Protein AF-A0A1I2GI99-F1 (afdb_monomer_lite)

InterPro domains:
  IPR014328 Restriction endonuclease, type II, Alw26I/Eco31I/Esp3I [PF09665] (14-204)

Sequence (205 aa):
MEENNRKNHPNFAQYQEFIVSHPNYAGLTFKRKESGEIVWVAPKVSTDGKLRDIWWQNQAKKLGITIQAGFYVKVAVAIHPTKQHTCQICGKSLSILYVYPNSNTLKKINQPFEQDIFEIIDALPNELDRWKSIFNLSKNTEITDYPSLKNWLQTTQVAVSSKSFFSPVVMSNAPDRFDGFHSDGNCCRSKSDKGRHKSNLQRYR

Radius of gyration: 19.02 Å; chains: 1; bounding box: 52×42×50 Å

pLDDT: mean 88.21, std 14.76, range [29.39, 98.56]

Organism: NCBI:txid1003

Secondary structure (DSSP, 8-state):
------PPPHHHHHHHHHHHHSGGGTT----B-TTS-B--B--TTSHHHHHHHHHHHHHHHHTT---STTHHHHHHHHH-SSSEEEPTTT--EEE-STTEEPHHHHHHHT--TTS-HHHHHHHS---HHHHHHHTT-TT-SS--SHHHHHHHHIIIIITTT-TTTEE-SS-B-TTTBTTSB-SS-HHHHHHH-GGGSHHHHTT--

Foldseek 3Di:
DDDPPLAFDPLQQVVVVCLCPDPLLPPQDWDADPVRGTPFFDPCVDPSNVSLVVVQVVLCVVVVHDPDPPSLLLSLCVSPPPQWAAARNPRDTFHSWFFFFDPLLCVLLVDDRPDGPLVSCVVDDDPVCSVCVSVVNNVPPQCDDVVSVVVCCCPVPGNVVHPPTTDGQWDADPPGGSSRTDNHGVVCCVPPVPCPDVVNVVVPD

Structure (mmCIF, N/CA/C/O backbone):
data_AF-A0A1I2GI99-F1
#
_entry.id   AF-A0A1I2GI99-F1
#
loop_
_atom_site.group_PDB
_atom_site.id
_atom_site.type_symbol
_atom_site.label_atom_id
_atom_site.label_alt_id
_atom_site.label_comp_id
_atom_site.label_asym_id
_atom_site.label_entity_id
_atom_site.label_seq_id
_atom_site.pdbx_PDB_ins_code
_atom_site.Cartn_x
_atom_site.Cartn_y
_atom_site.Cartn_z
_atom_site.occupancy
_atom_site.B_iso_or_equiv
_atom_site.auth_seq_id
_atom_site.auth_comp_id
_atom_site.auth_asym_id
_atom_site.auth_atom_id
_atom_site.pdbx_PDB_model_num
ATOM 1 N N . MET A 1 1 ? -27.071 23.027 -3.865 1.00 33.72 1 MET A N 1
ATOM 2 C CA . MET A 1 1 ? -25.743 22.386 -3.977 1.00 33.72 1 MET A CA 1
ATOM 3 C C . MET A 1 1 ? -25.850 21.068 -3.242 1.00 33.72 1 MET A C 1
ATOM 5 O O . MET A 1 1 ? -25.932 21.101 -2.023 1.00 33.72 1 MET A O 1
ATOM 9 N N . GLU A 1 2 ? -25.987 19.953 -3.958 1.00 29.39 2 GLU A N 1
ATOM 10 C CA . GLU A 1 2 ? -26.167 18.638 -3.332 1.00 29.39 2 GLU A CA 1
ATOM 11 C C . GLU A 1 2 ? -24.988 18.321 -2.408 1.00 29.39 2 GLU A C 1
ATOM 13 O O . GLU A 1 2 ? -23.817 18.407 -2.798 1.00 29.39 2 GLU A O 1
ATOM 18 N N . GLU A 1 3 ? -25.309 17.997 -1.156 1.00 33.72 3 GLU A N 1
ATOM 19 C CA . GLU A 1 3 ? -24.378 17.377 -0.229 1.00 33.72 3 GLU A CA 1
ATOM 20 C C . GLU A 1 3 ? -23.813 16.138 -0.910 1.00 33.72 3 GLU A C 1
ATOM 22 O O . GLU A 1 3 ? -24.529 15.180 -1.193 1.00 33.72 3 GLU A O 1
ATOM 27 N N . ASN A 1 4 ? -22.515 16.168 -1.207 1.00 44.03 4 ASN A N 1
ATOM 28 C CA . ASN A 1 4 ? -21.807 15.020 -1.747 1.00 44.03 4 ASN A CA 1
ATOM 29 C C . ASN A 1 4 ? -21.665 14.017 -0.596 1.00 44.03 4 ASN A C 1
ATOM 31 O O . ASN A 1 4 ? -20.645 13.974 0.098 1.00 44.03 4 ASN A O 1
ATOM 35 N N . ASN A 1 5 ? -22.764 13.326 -0.305 1.00 53.00 5 ASN A N 1
ATOM 36 C CA . ASN A 1 5 ? -22.903 12.408 0.803 1.00 53.00 5 ASN A CA 1
ATOM 37 C C . ASN A 1 5 ? -21.837 11.334 0.574 1.00 53.00 5 ASN A C 1
ATOM 39 O O . ASN A 1 5 ? -21.885 10.635 -0.438 1.00 53.00 5 ASN A O 1
ATOM 43 N N . ARG A 1 6 ? -20.820 11.250 1.447 1.00 70.12 6 ARG A N 1
ATOM 44 C CA . ARG A 1 6 ? -19.737 10.243 1.388 1.00 70.12 6 ARG A CA 1
ATOM 45 C C . ARG A 1 6 ? -20.293 8.857 1.739 1.00 70.12 6 ARG A C 1
ATOM 47 O O . ARG A 1 6 ? -19.830 8.196 2.666 1.00 70.12 6 ARG A O 1
ATOM 54 N N . LYS A 1 7 ? -21.345 8.457 1.032 1.00 81.88 7 LYS A N 1
ATOM 55 C CA . LYS A 1 7 ? -22.019 7.181 1.158 1.00 81.88 7 LYS A CA 1
ATOM 56 C C . LYS A 1 7 ? -21.073 6.114 0.634 1.00 81.88 7 LYS A C 1
ATOM 58 O O . LYS A 1 7 ? -20.464 6.280 -0.421 1.00 81.88 7 LYS A O 1
ATOM 63 N N . ASN A 1 8 ? -20.943 5.033 1.390 1.00 88.00 8 ASN A N 1
ATOM 64 C CA . ASN A 1 8 ? -20.117 3.913 0.977 1.00 88.00 8 ASN A CA 1
ATOM 65 C C . ASN A 1 8 ? -20.707 3.287 -0.285 1.00 88.00 8 ASN A C 1
ATOM 67 O O . ASN A 1 8 ? -21.881 2.913 -0.314 1.00 88.00 8 ASN A O 1
ATOM 71 N N . HIS A 1 9 ? -19.877 3.138 -1.311 1.00 94.81 9 HIS A N 1
ATOM 72 C CA . HIS A 1 9 ? -20.183 2.258 -2.425 1.00 94.81 9 HIS A CA 1
ATOM 73 C C . HIS A 1 9 ? -20.388 0.821 -1.898 1.00 94.81 9 HIS A C 1
ATOM 75 O O . HIS A 1 9 ? -19.639 0.406 -1.007 1.00 94.81 9 HIS A O 1
ATOM 81 N N . PRO A 1 10 ? -21.329 0.025 -2.443 1.00 96.00 10 PRO A N 1
ATOM 82 C CA . PRO A 1 10 ? -21.570 -1.351 -1.990 1.00 96.00 10 PRO A CA 1
ATOM 83 C C . PRO A 1 10 ? -20.305 -2.219 -1.932 1.00 96.00 10 PRO A C 1
ATOM 85 O O . PRO A 1 10 ? -20.049 -2.862 -0.918 1.00 96.00 10 PRO A O 1
ATOM 88 N N . ASN A 1 11 ? -19.452 -2.152 -2.962 1.00 97.62 11 ASN A N 1
ATOM 89 C CA . ASN A 1 11 ? -18.156 -2.848 -2.969 1.00 97.62 11 ASN A CA 1
ATOM 90 C C . ASN A 1 11 ? -17.262 -2.446 -1.789 1.00 97.62 11 ASN A C 1
ATOM 92 O O . ASN A 1 11 ? -16.543 -3.282 -1.254 1.00 97.62 11 ASN A O 1
ATOM 96 N N . PHE A 1 12 ? -17.295 -1.175 -1.373 1.00 97.00 12 PHE A N 1
ATOM 97 C CA . PHE A 1 12 ? -16.525 -0.745 -0.213 1.00 97.00 12 PHE A CA 1
ATOM 98 C C . PHE A 1 12 ? -17.087 -1.355 1.069 1.00 97.00 12 PHE A C 1
ATOM 100 O O . PHE A 1 12 ? -16.313 -1.862 1.866 1.00 97.00 12 PHE A O 1
ATOM 107 N N . ALA A 1 13 ? -18.411 -1.394 1.243 1.00 96.00 13 ALA A N 1
ATOM 108 C CA . ALA A 1 13 ? -19.019 -2.060 2.396 1.00 96.00 13 ALA A CA 1
ATOM 109 C C . ALA A 1 13 ? -18.651 -3.557 2.455 1.00 96.00 13 ALA A C 1
ATOM 111 O O . ALA A 1 13 ? -18.242 -4.045 3.506 1.00 96.00 13 ALA A O 1
ATOM 112 N N . GLN A 1 14 ? -18.694 -4.263 1.319 1.00 97.69 14 GLN A N 1
ATOM 113 C CA . GLN A 1 14 ? -18.247 -5.661 1.224 1.00 97.69 14 GLN A CA 1
ATOM 114 C C . GLN A 1 14 ? -16.760 -5.818 1.568 1.00 97.69 14 GLN A C 1
ATOM 116 O O . GLN A 1 14 ? -16.386 -6.710 2.326 1.00 97.69 14 GLN A O 1
ATOM 121 N N . TYR A 1 15 ? -15.914 -4.922 1.057 1.00 98.25 15 TYR A N 1
ATOM 122 C CA . TYR A 1 15 ? -14.491 -4.880 1.384 1.00 98.25 15 TYR A CA 1
ATOM 123 C C . TYR A 1 15 ? -14.251 -4.661 2.882 1.00 98.25 15 TYR A C 1
ATOM 125 O O . TYR A 1 15 ? -13.394 -5.321 3.467 1.00 98.25 15 TYR A O 1
ATOM 133 N N . GLN A 1 16 ? -15.018 -3.777 3.525 1.00 97.81 16 GLN A N 1
ATOM 134 C CA . GLN A 1 16 ? -14.897 -3.543 4.961 1.00 97.81 16 GLN A CA 1
ATOM 135 C C . GLN A 1 16 ? -15.206 -4.813 5.757 1.00 97.81 16 GLN A C 1
ATOM 137 O O . GLN A 1 16 ? -14.418 -5.170 6.629 1.00 97.81 16 GLN A O 1
ATOM 142 N N . GLU A 1 17 ? -16.299 -5.510 5.432 1.00 98.00 17 GLU A N 1
ATOM 143 C CA . GLU A 1 17 ? -16.666 -6.781 6.072 1.00 98.00 17 GLU A CA 1
ATOM 144 C C . GLU A 1 17 ? -15.604 -7.867 5.850 1.00 98.00 17 GLU A C 1
ATOM 146 O O . GLU A 1 17 ? -15.204 -8.558 6.791 1.00 98.00 17 GLU A O 1
ATOM 151 N N . PHE A 1 18 ? -15.081 -7.978 4.626 1.00 98.44 18 PHE A N 1
ATOM 152 C CA . PHE A 1 18 ? -13.986 -8.892 4.303 1.00 98.44 18 PHE A CA 1
ATOM 153 C C . PHE A 1 18 ? -12.748 -8.616 5.163 1.00 98.44 18 PHE A C 1
ATOM 155 O O . PHE A 1 18 ? -12.193 -9.528 5.768 1.00 98.44 18 PHE A O 1
ATOM 162 N N . ILE A 1 19 ? -12.323 -7.357 5.264 1.00 98.38 19 ILE A N 1
ATOM 163 C CA . ILE A 1 19 ? -11.116 -6.993 6.007 1.00 98.38 19 ILE A CA 1
ATOM 164 C C . ILE A 1 19 ? -11.281 -7.211 7.515 1.00 98.38 19 ILE A C 1
ATOM 166 O O . ILE A 1 19 ? -10.372 -7.763 8.133 1.00 98.38 19 ILE A O 1
ATOM 170 N N . VAL A 1 20 ? -12.409 -6.814 8.122 1.00 97.88 20 VAL A N 1
ATOM 171 C CA . VAL A 1 20 ? -12.596 -6.985 9.581 1.00 97.88 20 VAL A CA 1
ATOM 172 C C . VAL A 1 20 ? -12.719 -8.449 9.996 1.00 97.88 20 VAL A C 1
ATOM 174 O O . VAL A 1 20 ? -12.390 -8.781 11.132 1.00 97.88 20 VAL A O 1
ATOM 177 N N . SER A 1 21 ? -13.183 -9.319 9.095 1.00 97.81 21 SER A N 1
ATOM 178 C CA . SER A 1 21 ? -13.286 -10.762 9.337 1.00 97.81 21 SER A CA 1
ATOM 179 C C . SER A 1 21 ? -12.006 -11.528 8.989 1.00 97.81 21 SER A C 1
ATOM 181 O O . SER A 1 21 ? -11.859 -12.686 9.379 1.00 97.81 21 SER A O 1
ATOM 183 N N . HIS A 1 22 ? -11.055 -10.901 8.288 1.00 98.56 22 HIS A N 1
ATOM 184 C CA . HIS A 1 22 ? -9.848 -11.579 7.839 1.00 98.56 22 HIS A CA 1
ATOM 185 C C . HIS A 1 22 ? -8.864 -11.843 9.003 1.00 98.56 22 HIS A C 1
ATOM 187 O O . HIS A 1 22 ? -8.531 -10.912 9.745 1.00 98.56 22 HIS A O 1
ATOM 193 N N . PRO A 1 23 ? -8.282 -13.056 9.123 1.00 98.25 23 PRO A N 1
ATOM 194 C CA . PRO A 1 23 ? -7.358 -13.419 10.209 1.00 98.25 23 PRO A CA 1
ATOM 195 C C . PRO A 1 23 ? -6.167 -12.468 10.402 1.00 98.25 23 PRO A C 1
ATOM 197 O O . PRO A 1 23 ? -5.736 -12.227 11.527 1.00 98.25 23 PRO A O 1
ATOM 200 N N . ASN A 1 24 ? -5.658 -11.876 9.319 1.00 98.44 24 ASN A N 1
ATOM 201 C CA . ASN A 1 24 ? -4.569 -10.887 9.365 1.00 98.44 24 ASN A CA 1
ATOM 202 C C . ASN A 1 24 ? -4.878 -9.655 10.241 1.00 98.44 24 ASN A C 1
ATOM 204 O O . ASN A 1 24 ? -3.947 -9.013 10.726 1.00 98.44 24 ASN A O 1
ATOM 208 N N . TYR A 1 25 ? -6.157 -9.332 10.461 1.00 98.38 25 TYR A N 1
ATOM 209 C CA . TYR A 1 25 ? -6.605 -8.226 11.313 1.00 98.38 25 TYR A CA 1
ATOM 210 C C . TYR A 1 25 ? -7.153 -8.697 12.670 1.00 98.38 25 TYR A C 1
ATOM 212 O O . TYR A 1 25 ? -7.728 -7.904 13.418 1.00 98.38 25 TYR A O 1
ATOM 220 N N . ALA A 1 26 ? -6.953 -9.970 13.029 1.00 97.56 26 ALA A N 1
ATOM 221 C CA . ALA A 1 26 ? -7.425 -10.521 14.293 1.00 97.56 26 ALA A CA 1
ATOM 222 C C . ALA A 1 26 ? -6.932 -9.696 15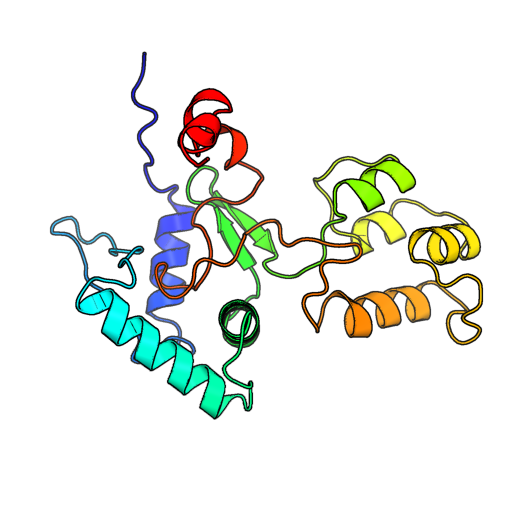.499 1.00 97.56 26 ALA A C 1
ATOM 224 O O . ALA A 1 26 ? -5.747 -9.367 15.638 1.00 97.56 26 ALA A O 1
ATOM 225 N N . GLY A 1 27 ? -7.872 -9.354 16.382 1.00 96.44 27 GLY A N 1
ATOM 226 C CA . GLY A 1 27 ? -7.624 -8.546 17.577 1.00 96.44 27 GLY A CA 1
ATOM 227 C C . GLY A 1 27 ? -7.536 -7.034 17.341 1.00 96.44 27 GLY A C 1
ATOM 228 O O . GLY A 1 27 ? -7.338 -6.301 18.310 1.00 96.44 27 GLY A O 1
ATOM 229 N N . LEU A 1 28 ? -7.683 -6.540 16.104 1.00 97.62 28 LEU A N 1
ATOM 230 C CA . LEU A 1 28 ? -7.804 -5.104 15.852 1.00 97.62 28 LEU A CA 1
ATOM 231 C C . LEU A 1 28 ? -9.217 -4.631 16.214 1.00 97.62 28 LEU A C 1
ATOM 233 O O . LEU A 1 28 ? -10.215 -5.163 15.731 1.00 97.62 28 LEU A O 1
ATOM 237 N N . THR A 1 29 ? -9.315 -3.616 17.067 1.00 95.25 29 THR A N 1
ATOM 238 C CA . THR A 1 29 ? -10.602 -3.158 17.598 1.00 95.25 29 THR A CA 1
ATOM 239 C C . THR A 1 29 ? -11.403 -2.345 16.575 1.00 95.25 29 THR A C 1
ATOM 241 O O . THR A 1 29 ? -10.887 -1.467 15.870 1.00 95.25 29 THR A O 1
ATOM 244 N N . PHE A 1 30 ? -12.711 -2.592 16.512 1.00 96.06 30 PHE A N 1
ATOM 245 C CA . PHE A 1 30 ? -13.661 -1.786 15.751 1.00 96.06 30 PHE A CA 1
ATOM 246 C C . PHE A 1 30 ? -15.039 -1.786 16.414 1.00 96.06 30 PHE A C 1
ATOM 248 O O . PHE A 1 30 ? -15.321 -2.584 17.304 1.00 96.06 30 PHE A O 1
ATOM 255 N N . LYS A 1 31 ? -15.886 -0.854 15.976 1.00 96.06 31 LYS A N 1
ATOM 256 C CA . LYS A 1 31 ? -17.273 -0.704 16.420 1.00 96.06 31 LYS A CA 1
ATOM 257 C C . LYS A 1 31 ? -18.198 -0.736 15.213 1.00 96.06 31 LYS A C 1
ATOM 259 O O . LYS A 1 31 ? -17.757 -0.505 14.084 1.00 96.06 31 LYS A O 1
ATOM 264 N N . ARG A 1 32 ? -19.482 -0.970 15.464 1.00 95.38 32 ARG A N 1
ATOM 265 C CA . ARG A 1 32 ? -20.553 -0.783 14.484 1.00 95.38 32 ARG A CA 1
ATOM 266 C C . ARG A 1 32 ? -21.446 0.371 14.921 1.00 95.38 32 ARG A C 1
ATOM 268 O O . ARG A 1 32 ? -21.578 0.631 16.115 1.00 95.38 32 ARG A O 1
ATOM 275 N N . LYS 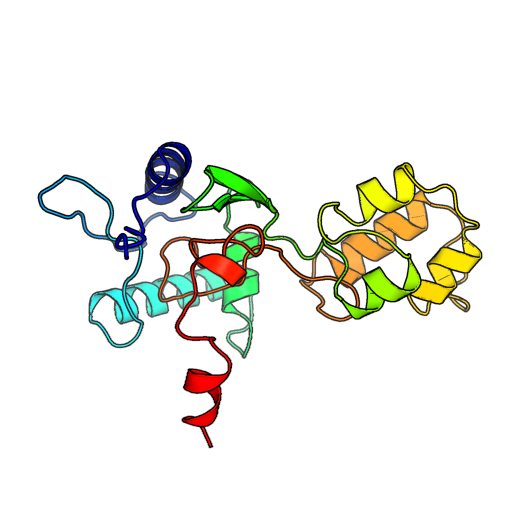A 1 33 ? -22.012 1.079 13.951 1.00 92.75 33 LYS A N 1
ATOM 276 C CA . LYS A 1 33 ? -23.115 2.015 14.184 1.00 92.75 33 LYS A CA 1
ATOM 277 C C . LYS A 1 33 ? -24.394 1.229 14.478 1.00 92.75 33 LYS A C 1
ATOM 279 O O . LYS A 1 33 ? -24.463 0.036 14.195 1.00 92.75 33 LYS A O 1
ATOM 284 N N . GLU A 1 34 ? -25.430 1.921 14.938 1.00 92.38 34 GLU A N 1
ATOM 285 C CA . GLU A 1 34 ? -26.775 1.346 15.100 1.00 92.38 34 GLU A CA 1
ATOM 286 C C . GLU A 1 34 ? -27.327 0.767 13.788 1.00 92.38 34 GLU A C 1
ATOM 288 O O . GLU A 1 34 ? -27.998 -0.257 13.797 1.00 92.38 34 GLU A O 1
ATOM 293 N N . SER A 1 35 ? -26.956 1.352 12.643 1.00 89.19 35 SER A N 1
ATOM 294 C CA . SER A 1 35 ? -27.299 0.838 11.311 1.00 89.19 35 SER A CA 1
ATOM 295 C C . SER A 1 35 ? -26.579 -0.463 10.920 1.00 89.19 35 SER A C 1
ATOM 297 O O . SER A 1 35 ? -26.780 -0.964 9.818 1.00 89.19 35 SER A O 1
ATOM 299 N N . GLY A 1 36 ? -25.691 -0.988 11.770 1.00 91.44 36 GLY A N 1
ATOM 300 C CA . GLY A 1 36 ? -24.860 -2.164 11.500 1.00 91.44 36 GLY A CA 1
ATOM 301 C C . GLY A 1 36 ? -23.560 -1.866 10.745 1.00 91.44 36 GLY A C 1
ATOM 302 O O . GLY A 1 36 ? -22.661 -2.706 10.734 1.00 91.44 36 GLY A O 1
ATOM 303 N N . GLU A 1 37 ? -23.402 -0.670 10.170 1.00 92.00 37 GLU A N 1
ATOM 304 C CA . GLU A 1 37 ? -22.195 -0.277 9.429 1.00 92.00 37 GLU A CA 1
ATOM 305 C C . GLU A 1 37 ? -20.938 -0.235 10.312 1.00 92.00 37 GLU A C 1
ATOM 307 O O . GLU A 1 37 ? -20.964 0.274 11.436 1.00 92.00 37 GLU A O 1
ATOM 312 N N . ILE A 1 38 ? -19.798 -0.675 9.772 1.00 95.38 38 ILE A N 1
ATOM 313 C CA . ILE A 1 38 ? -18.499 -0.622 10.458 1.00 95.38 38 ILE A CA 1
ATOM 314 C C . ILE A 1 38 ? -18.007 0.826 10.595 1.00 95.38 38 ILE A C 1
ATOM 316 O O . ILE A 1 38 ? -17.890 1.574 9.619 1.00 95.38 38 ILE A O 1
ATOM 320 N N . VAL A 1 39 ? -17.596 1.196 11.809 1.00 94.88 39 VAL A N 1
ATOM 321 C CA . VAL A 1 39 ? -16.856 2.434 12.079 1.00 94.88 39 VAL A CA 1
ATOM 322 C C . VAL A 1 39 ? -15.402 2.254 11.631 1.00 94.88 39 VAL A C 1
ATOM 324 O O . VAL A 1 39 ? -14.534 1.765 12.361 1.00 94.88 39 VAL A O 1
ATOM 327 N N . TRP A 1 40 ? -15.143 2.638 10.379 1.00 95.56 40 TRP A N 1
ATOM 328 C CA . TRP A 1 40 ? -13.842 2.438 9.730 1.00 95.56 40 TRP A CA 1
ATOM 329 C C . TRP A 1 40 ? -12.725 3.301 10.315 1.00 95.56 40 TRP A C 1
ATOM 331 O O . TRP A 1 40 ? -11.576 2.864 10.402 1.00 95.56 40 TRP A O 1
ATOM 341 N N . VAL A 1 41 ? -13.063 4.529 10.714 1.00 94.62 41 VAL A N 1
ATOM 342 C CA . VAL A 1 41 ? -12.118 5.550 11.178 1.00 94.62 41 VAL A CA 1
ATOM 343 C C . VAL A 1 41 ? -12.219 5.686 12.694 1.00 94.62 41 VAL A C 1
ATOM 345 O O . VAL A 1 41 ? -13.298 5.946 13.218 1.00 94.62 41 VAL A O 1
ATOM 348 N N . ALA A 1 42 ? -11.092 5.562 13.383 1.00 95.25 42 ALA A N 1
ATOM 349 C CA . ALA A 1 42 ? -10.938 5.828 14.805 1.00 95.25 42 ALA A CA 1
ATOM 350 C C . ALA A 1 42 ? -9.684 6.698 14.990 1.00 95.25 42 ALA A C 1
ATOM 352 O O . ALA A 1 42 ? -8.580 6.156 14.988 1.00 95.25 42 ALA A O 1
ATOM 353 N N . PRO A 1 43 ? -9.820 8.033 15.112 1.00 93.38 43 PRO A N 1
ATOM 354 C CA . PRO A 1 43 ? -8.674 8.935 15.195 1.00 93.38 43 PRO A CA 1
ATOM 355 C C . PRO A 1 43 ? -7.707 8.509 16.297 1.00 93.38 43 PRO A C 1
ATOM 357 O O . PRO A 1 43 ? -8.160 8.212 17.405 1.00 93.38 43 PRO A O 1
ATOM 360 N N . LYS A 1 44 ? -6.395 8.534 16.042 1.00 91.12 44 LYS A N 1
ATOM 361 C CA . LYS A 1 44 ? -5.350 8.087 16.984 1.00 91.12 44 LYS A CA 1
ATOM 362 C C . LYS A 1 44 ? -5.490 8.639 18.409 1.00 91.12 44 LYS A C 1
ATOM 364 O O . LYS A 1 44 ? -5.122 7.968 19.365 1.00 91.12 44 LYS A O 1
ATOM 369 N N . VAL A 1 45 ? -6.015 9.855 18.564 1.00 92.38 45 VAL A N 1
ATOM 370 C CA . VAL A 1 45 ? -6.221 10.508 19.872 1.00 92.38 45 VAL A CA 1
ATOM 371 C C . VAL A 1 45 ? -7.363 9.902 20.699 1.00 92.38 45 VAL A C 1
ATOM 373 O O . VAL A 1 45 ? -7.364 10.036 21.923 1.00 92.38 45 VAL A O 1
ATOM 376 N N . SER A 1 46 ? -8.316 9.229 20.050 1.00 94.38 46 SER A N 1
ATOM 377 C CA . SER A 1 46 ? -9.449 8.564 20.699 1.00 94.38 46 SER A CA 1
ATOM 378 C C . SER A 1 46 ? -9.018 7.301 21.450 1.00 94.38 46 SER A C 1
ATOM 380 O O . SER A 1 46 ? -7.966 6.727 21.171 1.00 94.38 46 SER A O 1
ATOM 382 N N . THR A 1 47 ? -9.851 6.833 22.382 1.00 95.31 47 THR A N 1
ATOM 383 C CA . THR A 1 47 ? -9.609 5.581 23.118 1.00 95.31 47 THR A CA 1
ATOM 384 C C . THR A 1 47 ? -9.416 4.395 22.171 1.00 95.31 47 THR A C 1
ATOM 386 O O . THR A 1 47 ? -8.431 3.671 22.292 1.00 95.31 47 THR A O 1
ATOM 389 N N . ASP A 1 48 ? -10.292 4.243 21.173 1.00 94.25 48 ASP A N 1
ATOM 390 C CA . ASP A 1 48 ? -10.179 3.166 20.183 1.00 94.25 48 ASP A CA 1
ATOM 391 C C . ASP A 1 48 ? -8.930 3.342 19.308 1.00 94.25 48 ASP A C 1
ATOM 393 O O . ASP A 1 48 ? -8.210 2.378 19.061 1.00 94.25 48 ASP A O 1
ATOM 397 N N . GLY A 1 49 ? -8.631 4.574 18.884 1.00 95.75 49 GLY A N 1
ATOM 398 C CA . GLY A 1 49 ? -7.446 4.883 18.081 1.00 95.75 49 GLY A CA 1
ATOM 399 C C . GLY A 1 49 ? -6.136 4.536 18.788 1.00 95.75 49 GLY A C 1
ATOM 400 O O . GLY A 1 49 ? -5.231 3.994 18.157 1.00 95.75 49 GLY A O 1
ATOM 401 N N . LYS A 1 50 ? -6.048 4.755 20.106 1.00 97.38 50 LYS A N 1
ATOM 402 C CA . LYS A 1 50 ? -4.898 4.337 20.928 1.00 97.38 50 LYS A CA 1
ATOM 403 C C . LYS A 1 50 ? -4.761 2.814 20.994 1.00 97.38 50 LYS A C 1
ATOM 405 O O . LYS A 1 50 ? -3.651 2.301 20.881 1.00 97.38 50 LYS A O 1
ATOM 410 N N . LEU A 1 51 ? -5.870 2.082 21.127 1.00 97.12 51 LEU A N 1
ATOM 411 C CA . LEU A 1 51 ? -5.856 0.612 21.092 1.00 97.12 51 LEU A CA 1
ATOM 412 C C . LEU A 1 51 ? -5.411 0.084 19.721 1.00 97.12 51 LEU A C 1
ATOM 414 O O . LEU A 1 51 ? -4.600 -0.841 19.651 1.00 97.12 51 LEU A O 1
ATOM 418 N N . ARG A 1 52 ? -5.873 0.708 18.629 1.00 97.00 52 ARG A N 1
ATOM 419 C CA . ARG A 1 52 ? -5.403 0.390 17.273 1.00 97.00 52 ARG A CA 1
ATOM 420 C C . ARG A 1 52 ? -3.913 0.672 17.113 1.00 97.00 52 ARG A C 1
ATOM 422 O O . ARG A 1 52 ? -3.203 -0.161 16.562 1.00 97.00 52 ARG A O 1
ATOM 429 N N . ASP A 1 53 ? -3.426 1.808 17.609 1.00 97.31 53 ASP A N 1
ATOM 430 C CA . ASP A 1 53 ? -2.005 2.181 17.571 1.00 97.31 53 ASP A CA 1
ATOM 431 C C . ASP A 1 53 ? -1.122 1.107 18.229 1.00 97.31 53 ASP A C 1
ATOM 433 O O . ASP A 1 53 ? -0.152 0.647 17.624 1.00 97.31 53 ASP A O 1
ATOM 437 N N . ILE A 1 54 ? -1.518 0.626 19.413 1.00 97.69 54 ILE A N 1
ATOM 438 C CA . ILE A 1 54 ? -0.847 -0.482 20.112 1.00 97.69 54 ILE A CA 1
ATOM 439 C C . ILE A 1 54 ? -0.862 -1.757 19.259 1.00 97.69 54 ILE A C 1
ATOM 441 O O . ILE A 1 54 ? 0.169 -2.418 19.117 1.00 97.69 54 ILE A O 1
ATOM 445 N N . TRP A 1 55 ? -2.005 -2.102 18.659 1.00 98.31 55 TRP A N 1
ATOM 446 C CA . TRP A 1 55 ? -2.112 -3.276 17.791 1.00 98.31 55 TRP A CA 1
ATOM 447 C C . TRP A 1 55 ? -1.157 -3.188 16.592 1.00 98.31 55 TRP A C 1
ATOM 449 O O . TRP A 1 55 ? -0.400 -4.128 16.349 1.00 98.31 55 TRP A O 1
ATOM 459 N N . TRP A 1 56 ? -1.108 -2.048 15.895 1.00 98.00 56 TRP A N 1
ATOM 460 C CA . TRP A 1 56 ? -0.204 -1.828 14.759 1.00 98.00 56 TRP A CA 1
ATOM 461 C C . TRP A 1 56 ? 1.275 -1.917 15.156 1.00 98.00 56 TRP A C 1
ATOM 463 O O . TRP A 1 56 ? 2.069 -2.524 14.436 1.00 98.00 56 TRP A O 1
ATOM 473 N N . GLN A 1 57 ? 1.656 -1.360 16.309 1.00 98.19 57 GLN A N 1
ATOM 474 C CA . GLN A 1 57 ? 3.016 -1.500 16.841 1.00 98.19 57 GLN A CA 1
ATOM 475 C C . GLN A 1 57 ? 3.357 -2.962 17.166 1.00 98.19 57 GLN A C 1
ATOM 477 O O . GLN A 1 57 ? 4.472 -3.414 16.904 1.00 98.19 57 GLN A O 1
ATOM 482 N N . ASN A 1 58 ? 2.401 -3.733 17.688 1.00 98.31 58 ASN A N 1
ATOM 483 C CA . ASN A 1 58 ? 2.592 -5.162 17.940 1.00 98.31 58 ASN A CA 1
ATOM 484 C C . ASN A 1 58 ? 2.737 -5.963 16.641 1.00 98.31 58 ASN A C 1
ATOM 486 O O . ASN A 1 58 ? 3.570 -6.866 16.582 1.00 98.31 58 ASN A O 1
ATOM 490 N N . GLN A 1 59 ? 1.991 -5.622 15.587 1.00 98.38 59 GLN A N 1
ATOM 491 C CA . GLN A 1 59 ? 2.194 -6.223 14.265 1.00 98.38 59 GLN A CA 1
ATOM 492 C C . GLN A 1 59 ? 3.576 -5.887 13.696 1.00 98.38 59 GLN A C 1
ATOM 494 O O . GLN A 1 59 ? 4.240 -6.771 13.162 1.00 98.38 59 GLN A O 1
ATOM 499 N N . ALA A 1 60 ? 4.055 -4.650 13.873 1.00 98.06 60 ALA A N 1
ATOM 500 C CA . ALA A 1 60 ? 5.411 -4.274 13.475 1.00 98.06 60 ALA A CA 1
ATOM 501 C C . ALA A 1 60 ? 6.464 -5.171 14.145 1.00 98.06 60 ALA A C 1
ATOM 503 O O . ALA A 1 60 ? 7.310 -5.738 13.458 1.00 98.06 60 ALA A O 1
ATOM 504 N N . LYS A 1 61 ? 6.349 -5.380 15.464 1.00 98.19 61 LYS A N 1
ATOM 505 C CA . LYS A 1 61 ? 7.233 -6.280 16.225 1.00 98.19 61 LYS A CA 1
ATOM 506 C C . LYS A 1 61 ? 7.177 -7.721 15.710 1.00 98.19 61 LYS A C 1
ATOM 508 O O . LYS A 1 61 ? 8.225 -8.315 15.492 1.00 98.19 61 LYS A O 1
ATOM 513 N N . LYS A 1 62 ? 5.976 -8.264 15.468 1.00 97.81 62 LYS A N 1
ATOM 514 C CA . LYS A 1 62 ? 5.787 -9.628 14.929 1.00 97.81 62 LYS A CA 1
ATOM 515 C C . LYS A 1 62 ? 6.435 -9.821 13.557 1.00 97.81 62 LYS A C 1
ATOM 517 O O . LYS A 1 62 ? 6.941 -10.897 13.272 1.00 97.81 62 LYS A O 1
ATOM 522 N N . LEU A 1 63 ? 6.419 -8.783 12.724 1.00 97.12 63 LEU A N 1
ATOM 523 C CA . LEU A 1 63 ? 6.984 -8.798 11.374 1.00 97.12 63 LEU A CA 1
ATOM 524 C C . LEU A 1 63 ? 8.472 -8.412 11.328 1.00 97.12 63 LEU A C 1
ATOM 526 O O . LEU A 1 63 ? 9.034 -8.327 10.240 1.00 97.12 63 LEU A O 1
ATOM 530 N N . GLY A 1 64 ? 9.103 -8.116 12.470 1.00 97.38 64 GLY A N 1
ATOM 531 C CA . GLY A 1 64 ? 10.482 -7.618 12.507 1.00 97.38 64 GLY A CA 1
ATOM 532 C C . GLY A 1 64 ? 10.661 -6.230 11.873 1.00 97.38 64 GLY A C 1
ATOM 533 O O . GLY A 1 64 ? 11.759 -5.876 11.450 1.00 97.38 64 GLY A O 1
ATOM 534 N N . ILE A 1 65 ? 9.596 -5.429 11.779 1.00 95.88 65 ILE A N 1
ATOM 535 C CA . ILE A 1 65 ? 9.634 -4.070 11.230 1.00 95.88 65 ILE A CA 1
ATOM 536 C C . ILE A 1 65 ? 9.989 -3.088 12.350 1.00 95.88 65 ILE A C 1
ATOM 538 O O . ILE A 1 65 ? 9.226 -2.909 13.301 1.00 95.88 65 ILE A O 1
ATOM 542 N N . THR A 1 66 ? 11.115 -2.386 12.203 1.00 96.38 66 THR A N 1
ATOM 543 C CA . THR A 1 66 ? 11.533 -1.324 13.129 1.00 96.38 66 THR A CA 1
ATOM 544 C C . THR A 1 66 ? 10.473 -0.226 13.238 1.00 96.38 66 THR A C 1
ATOM 546 O O . THR A 1 66 ? 10.024 0.331 12.231 1.00 96.38 66 THR A O 1
ATOM 549 N N . ILE A 1 67 ? 10.099 0.120 14.473 1.00 96.50 67 ILE A N 1
ATOM 550 C CA . ILE A 1 67 ? 9.142 1.192 14.767 1.00 96.50 67 ILE A CA 1
ATOM 551 C C . ILE A 1 67 ? 9.849 2.542 14.601 1.00 96.50 67 ILE A C 1
ATOM 553 O O . ILE A 1 67 ? 10.487 3.058 15.512 1.00 96.50 67 ILE A O 1
ATOM 557 N N . GLN A 1 68 ? 9.732 3.106 13.405 1.00 94.31 68 GLN A N 1
ATOM 558 C CA . GLN A 1 68 ? 10.256 4.419 13.028 1.00 94.31 68 GLN A CA 1
ATOM 559 C C . GLN A 1 68 ? 9.320 5.088 12.018 1.00 94.31 68 GLN A C 1
ATO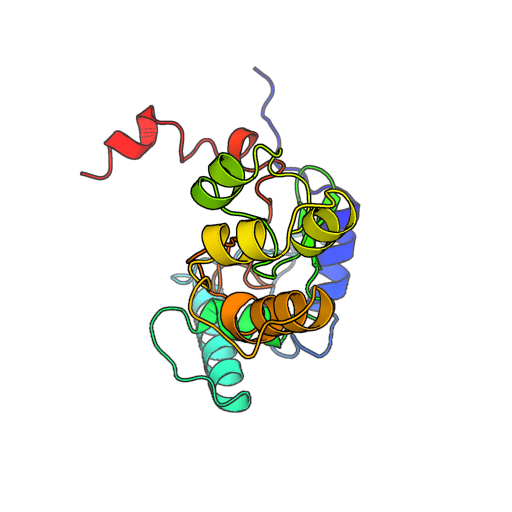M 561 O O . GLN A 1 68 ? 8.354 4.478 11.558 1.00 94.31 68 GLN A O 1
ATOM 566 N N . ALA A 1 69 ? 9.601 6.328 11.616 1.00 89.94 69 ALA A N 1
ATOM 567 C CA . ALA A 1 69 ? 8.799 7.014 10.603 1.00 89.94 69 ALA A CA 1
ATOM 568 C C . ALA A 1 69 ? 8.554 6.125 9.362 1.00 89.94 69 ALA A C 1
ATOM 570 O O . ALA A 1 69 ? 9.482 5.575 8.767 1.00 89.94 69 ALA A O 1
ATOM 571 N N . GLY A 1 70 ? 7.280 5.959 8.993 1.00 89.38 70 GLY A N 1
ATOM 572 C CA . GLY A 1 70 ? 6.863 5.117 7.868 1.00 89.38 70 GLY A CA 1
ATOM 573 C C . GLY A 1 70 ? 6.660 3.628 8.178 1.00 89.38 70 GLY A C 1
ATOM 574 O O . GLY A 1 70 ? 6.307 2.888 7.264 1.00 89.38 70 GLY A O 1
ATOM 575 N N . PHE A 1 71 ? 6.812 3.161 9.423 1.00 94.44 71 PHE A N 1
ATOM 576 C CA . PHE A 1 71 ? 6.563 1.747 9.741 1.00 94.44 71 PHE A CA 1
ATOM 577 C C . PHE A 1 71 ? 5.109 1.322 9.460 1.00 94.44 71 PHE A C 1
ATOM 579 O O . PHE A 1 71 ? 4.886 0.228 8.953 1.00 94.44 71 PHE A O 1
ATOM 586 N N . TYR A 1 72 ? 4.133 2.209 9.695 1.00 95.06 72 TYR A N 1
ATOM 587 C CA . TYR A 1 72 ? 2.709 1.942 9.459 1.00 95.06 72 TYR A CA 1
ATOM 588 C C . TYR A 1 72 ? 2.404 1.443 8.050 1.00 95.06 72 TYR A C 1
ATOM 590 O O . TYR A 1 72 ? 1.730 0.430 7.901 1.00 95.06 72 TYR A O 1
ATOM 598 N N . VAL A 1 73 ? 2.923 2.118 7.017 1.00 92.38 73 VAL A N 1
ATOM 599 C CA . VAL A 1 73 ? 2.668 1.707 5.630 1.00 92.38 73 VAL A CA 1
ATOM 600 C C . VAL A 1 73 ? 3.306 0.353 5.330 1.00 92.38 73 VAL A C 1
ATOM 602 O O . VAL A 1 73 ?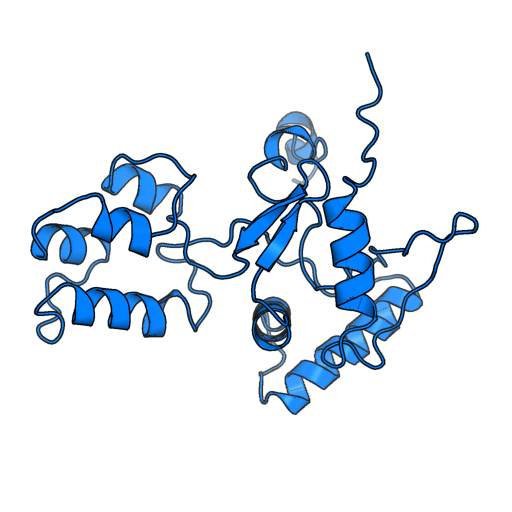 2.692 -0.460 4.651 1.00 92.38 73 VAL A O 1
ATOM 605 N N . LYS A 1 74 ? 4.491 0.070 5.890 1.00 93.50 74 LYS A N 1
ATOM 606 C CA . LYS A 1 74 ? 5.155 -1.229 5.723 1.00 93.50 74 LYS A CA 1
ATOM 607 C C . LYS A 1 74 ? 4.326 -2.351 6.339 1.00 93.50 74 LYS A C 1
ATOM 609 O O . LYS A 1 74 ? 4.107 -3.364 5.685 1.00 93.50 74 LYS A O 1
ATOM 614 N N . VAL A 1 75 ? 3.823 -2.149 7.559 1.00 96.62 75 VAL A N 1
ATOM 615 C CA . VAL A 1 75 ? 2.946 -3.123 8.223 1.00 96.62 75 VAL A CA 1
ATOM 616 C C . VAL A 1 75 ? 1.650 -3.286 7.439 1.00 96.62 75 VAL A C 1
ATOM 618 O O . VAL A 1 75 ? 1.296 -4.413 7.120 1.00 96.62 75 VAL A O 1
ATOM 621 N N . ALA A 1 76 ? 0.976 -2.189 7.075 1.00 96.44 76 ALA A N 1
ATOM 622 C CA . ALA A 1 76 ? -0.293 -2.227 6.348 1.00 96.44 76 ALA A CA 1
ATOM 623 C C . ALA A 1 76 ? -0.159 -2.984 5.024 1.00 96.44 76 ALA A C 1
ATOM 625 O O . ALA A 1 76 ? -0.938 -3.894 4.761 1.00 96.44 76 ALA A O 1
ATOM 626 N N . VAL A 1 77 ? 0.882 -2.693 4.236 1.00 94.75 77 VAL A N 1
ATOM 627 C CA . VAL A 1 77 ? 1.188 -3.444 3.011 1.00 94.75 77 VAL A CA 1
ATOM 628 C C . VAL A 1 77 ? 1.470 -4.911 3.325 1.00 94.75 77 VAL A C 1
ATOM 630 O O . VAL A 1 77 ? 0.915 -5.774 2.652 1.00 94.75 77 VAL A O 1
ATOM 633 N N . ALA A 1 78 ? 2.280 -5.223 4.339 1.00 95.69 78 ALA A N 1
ATOM 634 C CA . ALA A 1 78 ? 2.645 -6.599 4.677 1.00 95.69 78 ALA A CA 1
ATOM 635 C C . ALA A 1 78 ? 1.431 -7.454 5.073 1.00 95.69 78 ALA A C 1
ATOM 637 O O . ALA A 1 78 ? 1.263 -8.549 4.537 1.00 95.69 78 ALA A O 1
ATOM 638 N N . ILE A 1 79 ? 0.544 -6.937 5.928 1.00 97.12 79 ILE A N 1
ATOM 639 C CA . ILE A 1 79 ? -0.604 -7.695 6.447 1.00 97.12 79 ILE A CA 1
ATOM 640 C C . ILE A 1 79 ? -1.819 -7.690 5.517 1.00 97.12 79 ILE A C 1
ATOM 642 O O . ILE A 1 79 ? -2.691 -8.541 5.667 1.00 97.12 79 ILE A O 1
ATOM 646 N N . HIS A 1 80 ? -1.917 -6.752 4.569 1.00 97.62 80 HIS A N 1
ATOM 647 C CA . HIS A 1 80 ? -3.111 -6.655 3.732 1.00 97.62 80 HIS A CA 1
ATOM 648 C C . HIS A 1 80 ? -3.312 -7.947 2.911 1.00 97.62 80 HIS A C 1
ATOM 650 O O . HIS A 1 80 ? -2.394 -8.327 2.182 1.00 97.62 80 HIS A O 1
ATOM 656 N N . PRO A 1 81 ? -4.484 -8.607 2.947 1.00 97.38 81 PRO A N 1
ATOM 657 C CA . PRO A 1 81 ? -4.681 -9.935 2.356 1.00 97.38 81 PRO A CA 1
ATOM 658 C C . PRO A 1 81 ? -4.379 -10.008 0.856 1.00 97.38 81 PRO A C 1
ATOM 660 O O . PRO A 1 81 ? -3.640 -10.870 0.403 1.00 97.38 81 PRO A O 1
ATOM 663 N N . THR A 1 82 ? -4.906 -9.051 0.094 1.00 96.56 82 THR A N 1
ATOM 664 C CA . THR A 1 82 ? -4.868 -9.059 -1.380 1.00 96.56 82 THR A CA 1
ATOM 665 C C . THR A 1 82 ? -3.937 -8.013 -1.992 1.00 96.56 82 THR A C 1
ATOM 667 O O . THR A 1 82 ? -3.782 -7.956 -3.204 1.00 96.56 82 THR A O 1
ATOM 670 N N . LYS A 1 83 ? -3.360 -7.128 -1.169 1.00 95.44 83 LYS A N 1
ATOM 671 C CA . LYS A 1 83 ? -2.724 -5.862 -1.589 1.00 95.44 83 LYS A CA 1
ATOM 672 C C . LYS A 1 83 ? -3.623 -4.933 -2.436 1.00 95.44 83 LYS A C 1
ATOM 674 O O . LYS A 1 83 ? -3.121 -4.065 -3.148 1.00 95.44 83 LYS A O 1
ATOM 679 N N . GLN A 1 84 ? -4.942 -5.098 -2.342 1.00 95.62 84 GLN A N 1
ATOM 680 C CA . GLN A 1 84 ? -5.935 -4.358 -3.120 1.00 95.62 84 GLN A CA 1
ATOM 681 C C . GLN A 1 84 ? -6.960 -3.693 -2.196 1.00 95.62 84 GLN A C 1
ATOM 683 O O . GLN A 1 84 ? -7.695 -4.380 -1.491 1.00 95.62 84 GLN A O 1
ATOM 688 N N . HIS A 1 85 ? -7.027 -2.365 -2.226 1.00 96.44 85 HIS A N 1
ATOM 689 C CA . HIS A 1 85 ? -7.981 -1.564 -1.462 1.00 96.44 85 HIS A CA 1
ATOM 690 C C . HIS A 1 85 ? -9.158 -1.140 -2.343 1.00 96.44 85 HIS A C 1
ATOM 692 O O . HIS A 1 85 ? -8.972 -0.749 -3.494 1.00 96.44 85 HIS A O 1
ATOM 698 N N . THR A 1 86 ? -10.372 -1.145 -1.795 1.00 96.88 86 THR A N 1
ATOM 699 C CA . THR A 1 86 ? -11.568 -0.707 -2.530 1.00 96.88 86 THR A CA 1
ATOM 700 C C . THR A 1 86 ? -11.888 0.756 -2.245 1.00 96.88 86 THR A C 1
ATOM 702 O O . THR A 1 86 ? -12.035 1.142 -1.096 1.00 96.88 86 THR A O 1
ATOM 705 N N . CYS A 1 87 ? -12.058 1.584 -3.276 1.00 94.75 87 CYS A N 1
ATOM 706 C CA . CYS A 1 87 ? -12.428 2.989 -3.100 1.00 94.75 87 CYS A CA 1
ATOM 707 C C . CYS A 1 87 ? -13.865 3.146 -2.572 1.00 94.75 87 CYS A C 1
ATOM 709 O O . CYS A 1 87 ? -14.819 2.674 -3.189 1.00 94.75 87 CYS A O 1
ATOM 711 N N . GLN A 1 88 ? -14.039 3.915 -1.499 1.00 94.19 88 GLN A N 1
ATOM 712 C CA . GLN A 1 88 ? -15.329 4.237 -0.882 1.00 94.19 88 GLN A CA 1
ATOM 713 C C . GLN A 1 88 ? -16.313 4.916 -1.831 1.00 94.19 88 GLN A C 1
ATOM 715 O O . GLN A 1 88 ? -17.512 4.693 -1.702 1.00 94.19 88 GLN A O 1
ATOM 720 N N . ILE A 1 89 ? -15.825 5.742 -2.758 1.00 92.69 89 ILE A N 1
ATOM 721 C CA . ILE A 1 89 ? -16.683 6.567 -3.616 1.00 92.69 89 ILE A CA 1
ATOM 722 C C . ILE A 1 89 ? -17.116 5.804 -4.871 1.00 92.69 89 ILE A C 1
ATOM 724 O O . ILE A 1 89 ? -18.301 5.753 -5.178 1.00 92.69 89 ILE A O 1
ATOM 728 N N . CYS A 1 90 ? -16.169 5.210 -5.603 1.00 92.50 90 CYS A N 1
ATOM 729 C CA . CYS A 1 90 ? -16.449 4.573 -6.895 1.00 92.50 90 CYS A CA 1
ATOM 730 C C . CYS A 1 90 ? -16.376 3.042 -6.883 1.00 92.50 90 CYS A C 1
ATOM 732 O O . CYS A 1 90 ? -16.578 2.429 -7.925 1.00 92.50 90 CYS A O 1
ATOM 734 N N . GLY A 1 91 ? -16.017 2.417 -5.759 1.00 94.56 91 GLY A N 1
ATOM 735 C CA . GLY A 1 91 ? -15.959 0.960 -5.638 1.00 94.56 91 GLY A CA 1
ATOM 736 C C . GLY A 1 91 ? -14.843 0.266 -6.421 1.00 94.56 91 GLY A C 1
ATOM 737 O O . GLY A 1 91 ? -14.807 -0.963 -6.423 1.00 94.56 91 GLY A O 1
ATOM 738 N N . LYS A 1 92 ? -13.948 1.012 -7.088 1.00 93.56 92 LYS A N 1
ATOM 739 C CA . LYS A 1 92 ? -12.800 0.443 -7.811 1.00 93.56 92 LYS A CA 1
ATOM 740 C C . LYS A 1 92 ? -11.816 -0.212 -6.841 1.00 93.56 92 LYS A C 1
ATOM 742 O O . LYS A 1 92 ? -11.509 0.374 -5.802 1.00 93.56 92 LYS A O 1
ATOM 747 N N . SER A 1 93 ? -11.299 -1.376 -7.226 1.00 93.81 93 SER A N 1
ATOM 748 C CA . SER A 1 93 ? -10.151 -2.019 -6.582 1.00 93.81 93 SER A CA 1
ATOM 749 C C . SER A 1 93 ? -8.862 -1.341 -7.037 1.00 93.81 93 SER A C 1
ATOM 751 O O . SER A 1 93 ? -8.673 -1.121 -8.231 1.00 93.81 93 SER A O 1
ATOM 753 N N . LEU A 1 94 ? -8.004 -0.974 -6.092 1.00 92.50 94 LEU A N 1
ATOM 754 C CA . LEU A 1 94 ? -6.809 -0.169 -6.315 1.00 92.50 94 LEU A CA 1
ATOM 755 C C . LEU A 1 94 ? -5.629 -0.805 -5.585 1.00 92.50 94 LEU A C 1
ATOM 757 O O . LEU A 1 94 ? -5.723 -1.110 -4.393 1.00 92.50 94 LEU A O 1
ATOM 761 N N . SER A 1 95 ? -4.494 -0.945 -6.270 1.00 92.62 95 SER A N 1
ATOM 762 C CA . SER A 1 95 ? -3.295 -1.482 -5.630 1.00 92.62 95 SER A CA 1
ATOM 763 C C . SER A 1 95 ? -2.777 -0.518 -4.558 1.00 92.62 95 SER A C 1
ATOM 765 O O . SER A 1 95 ? -2.652 0.694 -4.774 1.00 92.62 95 SER A O 1
ATOM 767 N N . ILE A 1 96 ? -2.459 -1.070 -3.386 1.00 93.88 96 ILE A N 1
ATOM 768 C CA . ILE A 1 96 ? -1.789 -0.342 -2.294 1.00 93.88 96 ILE A CA 1
ATOM 769 C C . ILE A 1 96 ? -0.263 -0.345 -2.453 1.00 93.88 96 ILE A C 1
ATOM 771 O O . ILE A 1 96 ? 0.448 0.279 -1.663 1.00 93.88 96 ILE A O 1
ATOM 775 N N . LEU A 1 97 ? 0.249 -1.082 -3.443 1.00 93.62 97 LEU A N 1
ATOM 776 C CA . LEU A 1 97 ? 1.671 -1.170 -3.740 1.00 93.62 97 LEU A CA 1
ATOM 777 C C . LEU A 1 97 ? 2.140 0.064 -4.516 1.00 93.62 97 LEU A C 1
ATOM 779 O O . LEU A 1 97 ? 1.371 0.745 -5.196 1.00 93.62 97 LEU A O 1
ATOM 783 N N . TYR A 1 98 ? 3.439 0.334 -4.440 1.00 91.88 98 TYR A N 1
ATOM 784 C CA . TYR A 1 98 ? 4.087 1.431 -5.155 1.00 91.88 98 TYR A CA 1
ATOM 785 C C . TYR A 1 98 ? 4.361 1.031 -6.606 1.00 91.88 98 TYR A C 1
ATOM 787 O O . TYR A 1 98 ? 5.510 0.892 -7.007 1.00 91.88 98 TYR A O 1
ATOM 795 N N . VAL A 1 99 ? 3.294 0.816 -7.374 1.00 93.00 99 VAL A N 1
ATOM 796 C CA . VAL A 1 99 ? 3.359 0.361 -8.774 1.00 93.00 99 VAL A CA 1
ATOM 797 C C . VAL A 1 99 ? 2.933 1.433 -9.772 1.00 93.00 99 VAL A C 1
ATOM 799 O O . VAL A 1 99 ? 3.237 1.314 -10.951 1.00 93.00 99 VAL A O 1
ATOM 802 N N . TYR A 1 100 ? 2.280 2.509 -9.325 1.00 91.94 100 TYR A N 1
ATOM 803 C CA . TYR A 1 100 ? 1.825 3.568 -10.224 1.00 91.94 100 TYR A CA 1
ATOM 804 C C . TYR A 1 100 ? 2.902 4.644 -10.378 1.00 91.94 100 TYR A C 1
ATOM 806 O O . TYR A 1 100 ? 3.359 5.184 -9.361 1.00 91.94 100 TYR A O 1
ATOM 814 N N . PRO A 1 101 ? 3.298 5.011 -11.610 1.00 92.31 101 PRO A N 1
ATOM 815 C CA . PRO A 1 101 ? 4.216 6.117 -11.856 1.00 92.31 101 PRO A CA 1
ATOM 816 C C . PRO A 1 101 ? 3.784 7.404 -11.149 1.00 92.31 101 PRO A C 1
ATOM 818 O O . PRO A 1 101 ? 2.638 7.839 -11.237 1.00 92.31 101 PRO A O 1
ATOM 821 N N . ASN A 1 102 ? 4.716 8.035 -10.434 1.00 90.69 102 ASN A N 1
ATOM 822 C CA . ASN A 1 102 ? 4.474 9.345 -9.839 1.00 90.69 102 ASN A CA 1
ATOM 823 C C . ASN A 1 102 ? 4.446 10.439 -10.925 1.00 90.69 102 ASN A C 1
ATOM 825 O O . ASN A 1 102 ? 4.795 10.208 -12.083 1.00 90.69 102 ASN A O 1
ATOM 829 N N . SER A 1 103 ? 4.084 11.668 -10.548 1.00 88.00 103 SER A N 1
ATOM 830 C CA . SER A 1 103 ? 3.955 12.785 -11.496 1.00 88.00 103 SER A CA 1
ATOM 831 C C . SER A 1 103 ? 5.224 13.085 -12.300 1.00 88.00 103 SER A C 1
ATOM 833 O O . SER A 1 103 ? 5.127 13.597 -13.411 1.00 88.00 103 SER A O 1
ATOM 835 N N . ASN A 1 104 ? 6.412 12.805 -11.755 1.00 90.44 104 ASN A N 1
ATOM 836 C CA . ASN A 1 104 ? 7.674 13.031 -12.458 1.00 90.44 104 ASN A CA 1
ATOM 837 C C . ASN A 1 104 ? 7.939 11.914 -13.467 1.00 90.44 104 ASN A C 1
ATOM 839 O O . ASN A 1 104 ? 8.296 12.199 -14.607 1.00 90.44 104 ASN A O 1
ATOM 843 N N . THR A 1 105 ? 7.719 10.659 -13.072 1.00 92.38 105 THR A N 1
ATOM 844 C CA . THR A 1 105 ? 7.841 9.503 -13.966 1.00 92.38 105 THR A CA 1
ATOM 845 C C . THR A 1 105 ? 6.842 9.605 -15.113 1.00 92.38 105 THR A C 1
ATOM 847 O O . THR A 1 105 ? 7.259 9.503 -16.261 1.00 92.38 105 THR A O 1
ATOM 850 N N . LEU A 1 106 ? 5.569 9.920 -14.835 1.00 90.88 106 LEU A N 1
ATOM 851 C CA . LEU A 1 106 ? 4.528 10.111 -15.856 1.00 90.88 106 LEU A CA 1
ATOM 852 C C . LEU A 1 106 ? 4.919 11.129 -16.927 1.00 90.88 106 LEU A C 1
ATOM 854 O O . LEU A 1 106 ? 4.731 10.870 -18.111 1.00 90.88 106 LEU A O 1
ATOM 858 N N . LYS A 1 107 ? 5.512 12.264 -16.530 1.00 90.69 107 LYS A N 1
ATOM 859 C CA . LYS A 1 107 ? 6.009 13.273 -17.478 1.00 90.69 107 LYS A CA 1
ATOM 860 C C . LYS A 1 107 ? 7.093 12.716 -18.401 1.00 90.69 107 LYS A C 1
ATOM 862 O O . LYS A 1 107 ? 7.115 13.066 -19.573 1.00 90.69 107 LYS A O 1
ATOM 867 N N . LYS A 1 108 ? 7.978 11.852 -17.891 1.00 91.81 108 LYS A N 1
ATOM 868 C CA . LYS A 1 108 ? 9.049 11.233 -18.691 1.00 91.81 108 LYS A CA 1
ATOM 869 C C . LYS A 1 108 ? 8.518 10.188 -19.682 1.00 91.81 108 LYS A C 1
ATOM 871 O O . LYS A 1 108 ? 9.062 10.067 -20.777 1.00 91.81 108 LYS A O 1
ATOM 876 N N . ILE A 1 109 ? 7.484 9.433 -19.302 1.00 90.56 109 ILE A N 1
ATOM 877 C CA . ILE A 1 109 ? 6.886 8.389 -20.158 1.00 90.56 109 ILE A CA 1
ATOM 878 C C . ILE A 1 109 ? 5.742 8.895 -21.042 1.00 90.56 109 ILE A C 1
ATOM 880 O O . ILE A 1 109 ? 5.342 8.189 -21.961 1.00 90.56 109 ILE A O 1
ATOM 884 N N . ASN A 1 110 ? 5.248 10.112 -20.794 1.00 87.94 110 ASN A N 1
ATOM 885 C CA . ASN A 1 110 ? 4.123 10.729 -21.496 1.00 87.94 110 ASN A CA 1
ATOM 886 C C . ASN A 1 110 ? 2.848 9.860 -21.470 1.00 87.94 110 ASN A C 1
ATOM 888 O O . ASN A 1 110 ? 2.249 9.598 -22.509 1.00 87.94 110 ASN A O 1
ATOM 892 N N . GLN A 1 111 ? 2.464 9.383 -20.280 1.00 83.44 111 GLN A N 1
ATOM 893 C CA . GLN A 1 111 ? 1.301 8.506 -20.068 1.00 83.44 111 GLN A CA 1
ATOM 894 C C . GLN A 1 111 ? 0.336 9.058 -19.008 1.00 83.44 111 GLN A C 1
ATOM 896 O O . GLN A 1 111 ? 0.764 9.838 -18.147 1.00 83.44 111 GLN A O 1
ATOM 901 N N . PRO A 1 112 ? -0.955 8.665 -19.039 1.00 76.94 112 PRO A N 1
ATOM 902 C CA . PRO A 1 112 ? -1.912 9.006 -17.993 1.00 76.94 112 PRO A CA 1
ATOM 903 C C . PRO A 1 112 ? -1.650 8.223 -16.692 1.00 76.94 112 PRO A C 1
ATOM 905 O O . PRO A 1 112 ? -1.039 7.160 -16.685 1.00 76.94 112 PRO A O 1
ATOM 908 N N . PHE A 1 113 ? -2.155 8.743 -15.568 1.00 72.88 113 PHE A N 1
ATOM 909 C CA . PHE A 1 113 ? -1.971 8.192 -14.210 1.00 72.88 113 PHE A CA 1
ATOM 910 C C . PHE A 1 113 ? -2.811 6.923 -13.915 1.00 72.88 113 PHE A C 1
ATOM 912 O O . PHE A 1 113 ? -3.117 6.628 -12.765 1.00 72.88 113 PHE A O 1
ATOM 919 N N . GLU A 1 114 ? -3.245 6.172 -14.922 1.00 76.25 114 GLU A N 1
ATOM 920 C CA . GLU A 1 114 ? -4.271 5.132 -14.723 1.00 76.25 114 GLU A CA 1
ATOM 921 C C . GLU A 1 114 ? -3.733 3.702 -14.709 1.00 76.25 114 GLU A C 1
ATOM 923 O O . GLU A 1 114 ? -4.432 2.805 -14.243 1.00 76.25 114 GLU A O 1
ATOM 928 N N . GLN A 1 115 ? -2.497 3.501 -15.159 1.00 83.56 115 GLN A N 1
ATOM 929 C CA . GLN A 1 115 ? -1.913 2.178 -15.363 1.00 83.56 115 GLN A CA 1
ATOM 930 C C . GLN A 1 115 ? -0.744 1.933 -14.416 1.00 83.56 115 GLN A C 1
ATOM 932 O O . GLN A 1 115 ? -0.037 2.870 -14.011 1.00 83.56 115 GLN A O 1
ATOM 937 N N . ASP A 1 116 ? -0.545 0.670 -14.054 1.00 90.44 116 ASP A N 1
ATOM 938 C CA . ASP A 1 116 ? 0.647 0.279 -13.315 1.00 90.44 116 ASP A CA 1
ATOM 939 C C . ASP A 1 116 ? 1.889 0.289 -14.226 1.00 90.44 116 ASP A C 1
ATOM 941 O O . ASP A 1 116 ? 1.802 0.262 -15.454 1.00 90.44 116 ASP A O 1
ATOM 945 N N . ILE A 1 117 ? 3.082 0.386 -13.637 1.00 93.06 117 ILE A N 1
ATOM 946 C CA . ILE A 1 117 ? 4.314 0.488 -14.424 1.00 93.06 117 ILE A CA 1
ATOM 947 C C . ILE A 1 117 ? 4.605 -0.765 -15.262 1.00 93.06 117 ILE A C 1
ATOM 949 O O . ILE A 1 117 ? 5.230 -0.657 -16.315 1.00 93.06 117 ILE A O 1
ATOM 953 N N . PHE A 1 118 ? 4.180 -1.944 -14.819 1.00 93.69 118 PHE A N 1
ATOM 954 C CA . PHE A 1 118 ? 4.424 -3.193 -15.531 1.00 93.69 118 PHE A CA 1
ATOM 955 C C . PHE A 1 118 ? 3.535 -3.287 -16.771 1.00 93.69 118 PHE A C 1
ATOM 957 O O . PHE A 1 118 ? 4.056 -3.565 -17.849 1.00 93.69 118 PHE A O 1
ATOM 964 N N . GLU A 1 119 ? 2.255 -2.935 -16.641 1.00 91.88 119 GLU A N 1
ATOM 965 C CA . GLU A 1 119 ? 1.307 -2.768 -17.746 1.00 91.88 119 GLU A CA 1
ATOM 966 C C . GLU A 1 119 ? 1.820 -1.746 -18.762 1.00 91.88 119 GLU A C 1
ATOM 968 O O . GLU A 1 119 ? 1.775 -1.985 -19.966 1.00 91.88 119 GLU A O 1
ATOM 973 N N . ILE A 1 120 ? 2.354 -0.616 -18.288 1.00 92.44 120 ILE A N 1
ATOM 974 C CA . ILE A 1 120 ? 2.923 0.421 -19.157 1.00 92.44 120 ILE A CA 1
ATOM 975 C C . ILE A 1 120 ? 4.136 -0.115 -19.926 1.00 92.44 120 ILE A C 1
ATOM 977 O O . ILE A 1 120 ? 4.254 0.150 -21.120 1.00 92.44 120 ILE A O 1
ATOM 981 N N . ILE A 1 121 ? 5.045 -0.840 -19.267 1.00 93.06 121 ILE A N 1
ATOM 982 C CA . ILE A 1 121 ? 6.220 -1.429 -19.929 1.00 93.06 121 ILE A CA 1
ATOM 983 C C . ILE A 1 121 ? 5.789 -2.449 -20.988 1.00 93.06 121 ILE A C 1
ATOM 985 O O . ILE A 1 121 ? 6.376 -2.471 -22.067 1.00 93.06 121 ILE A O 1
ATOM 989 N N . ASP A 1 122 ? 4.766 -3.258 -20.703 1.00 91.12 122 ASP A N 1
ATOM 990 C CA . ASP A 1 122 ? 4.244 -4.255 -21.643 1.00 91.12 122 ASP A CA 1
ATOM 991 C C . ASP A 1 122 ? 3.514 -3.630 -22.835 1.00 91.12 122 ASP A C 1
ATOM 993 O O . ASP A 1 122 ? 3.657 -4.094 -23.965 1.00 91.12 122 ASP A O 1
ATOM 997 N N . ALA A 1 123 ? 2.754 -2.560 -22.604 1.00 88.69 123 ALA A N 1
ATOM 998 C CA . ALA A 1 123 ? 1.983 -1.885 -23.643 1.00 88.69 123 ALA A CA 1
ATOM 999 C C . ALA A 1 123 ? 2.822 -0.928 -24.506 1.00 88.69 123 ALA A C 1
ATOM 1001 O O . ALA A 1 123 ? 2.447 -0.636 -25.642 1.00 88.69 123 ALA A O 1
ATOM 1002 N N . LEU A 1 124 ? 3.935 -0.409 -23.976 1.00 85.81 124 LEU A N 1
ATOM 1003 C CA . LEU A 1 124 ? 4.794 0.564 -24.653 1.00 85.81 124 LEU A CA 1
ATOM 1004 C C . LEU A 1 124 ? 6.173 -0.035 -24.930 1.00 85.81 124 LEU A C 1
ATOM 1006 O O . LEU A 1 124 ? 7.111 0.206 -24.155 1.00 85.81 124 LEU A O 1
ATOM 1010 N N . PRO A 1 125 ? 6.335 -0.752 -26.059 1.00 74.69 125 PRO A N 1
ATOM 1011 C CA . PRO A 1 125 ? 7.646 -1.199 -26.489 1.00 74.69 125 PRO A CA 1
ATOM 1012 C C . PRO A 1 125 ? 8.523 0.035 -26.733 1.00 74.69 125 PRO A C 1
ATOM 1014 O O . PRO A 1 125 ? 8.309 0.830 -27.643 1.00 74.69 125 PRO A O 1
ATOM 1017 N N . ASN A 1 126 ? 9.492 0.221 -25.848 1.00 78.94 126 ASN A N 1
ATOM 1018 C CA . ASN A 1 126 ? 10.480 1.294 -25.859 1.00 78.94 126 ASN 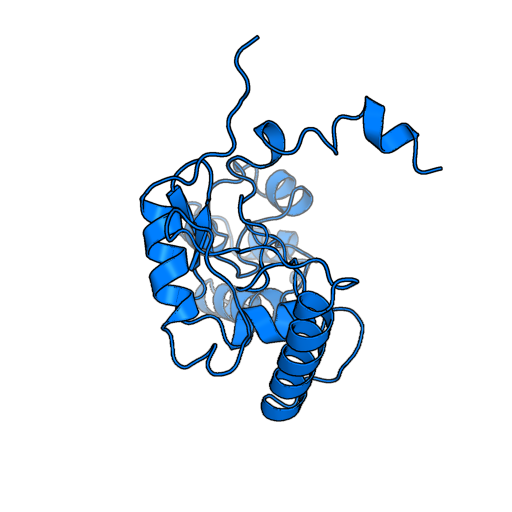A CA 1
ATOM 1019 C C . ASN A 1 126 ? 11.831 0.655 -25.614 1.00 78.94 126 ASN A C 1
ATOM 1021 O O . ASN A 1 126 ? 11.919 -0.193 -24.731 1.00 78.94 126 ASN A O 1
ATOM 1025 N N . GLU A 1 127 ? 12.878 1.100 -26.301 1.00 87.19 127 GLU A N 1
ATOM 1026 C CA . GLU A 1 127 ? 14.229 0.575 -26.095 1.00 87.19 127 GLU A CA 1
ATOM 1027 C C . GLU A 1 127 ? 14.583 0.486 -24.603 1.00 87.19 127 GLU A C 1
ATOM 1029 O O . GLU A 1 127 ? 14.315 1.411 -23.827 1.00 87.19 127 GLU A O 1
ATOM 1034 N N . LEU A 1 128 ? 15.175 -0.641 -24.193 1.00 92.50 128 LEU A N 1
ATOM 1035 C CA . LEU A 1 128 ? 15.531 -0.897 -22.796 1.00 92.50 128 LEU A CA 1
ATOM 1036 C C . LEU A 1 128 ? 16.357 0.256 -22.204 1.00 92.50 128 LEU A C 1
ATOM 1038 O O . LEU A 1 128 ? 16.136 0.650 -21.059 1.00 92.50 128 LEU A O 1
ATOM 1042 N N . ASP A 1 129 ? 17.242 0.859 -22.996 1.00 92.19 129 ASP A N 1
ATOM 1043 C CA . ASP A 1 129 ? 18.067 1.993 -22.578 1.00 92.19 129 ASP A CA 1
ATOM 1044 C C . ASP A 1 129 ? 17.253 3.246 -22.239 1.00 92.19 129 ASP A C 1
ATOM 1046 O O . ASP A 1 129 ? 17.596 3.978 -21.302 1.00 92.19 129 ASP A O 1
ATOM 1050 N N . ARG A 1 130 ? 16.117 3.468 -22.910 1.00 92.56 130 ARG A N 1
ATOM 1051 C CA . ARG A 1 130 ? 15.188 4.545 -22.546 1.00 92.56 130 ARG A CA 1
ATOM 1052 C C . ARG A 1 130 ? 14.594 4.297 -21.164 1.00 92.56 130 ARG A C 1
ATOM 1054 O O . ARG A 1 130 ? 14.556 5.215 -20.342 1.00 92.56 130 ARG A O 1
ATOM 1061 N N . TRP A 1 131 ? 14.170 3.068 -20.878 1.00 94.31 131 TRP A N 1
ATOM 1062 C CA . TRP A 1 131 ? 13.671 2.702 -19.551 1.00 94.31 131 TRP A CA 1
ATOM 1063 C C . TRP A 1 131 ? 14.749 2.824 -18.479 1.00 94.31 131 TRP A C 1
ATOM 1065 O O . TRP A 1 131 ? 14.507 3.416 -17.424 1.00 94.31 131 TRP A O 1
ATOM 1075 N N . LYS A 1 132 ? 15.966 2.355 -18.771 1.00 94.50 132 LYS A N 1
ATOM 1076 C CA . LYS A 1 132 ? 17.118 2.526 -17.882 1.00 94.50 132 LYS A CA 1
ATOM 1077 C C . LYS A 1 132 ? 17.363 4.005 -17.596 1.00 94.50 132 LYS A C 1
ATOM 1079 O O . LYS A 1 132 ? 17.518 4.368 -16.437 1.00 94.50 132 LYS A O 1
ATOM 1084 N N . SER A 1 133 ? 17.301 4.880 -18.595 1.00 94.06 133 SER A N 1
ATOM 1085 C CA . SER A 1 133 ? 17.427 6.331 -18.402 1.00 94.06 133 SER A CA 1
ATOM 1086 C C . SER A 1 133 ? 16.332 6.916 -17.496 1.00 94.06 133 SER A C 1
ATOM 1088 O O . SER A 1 133 ? 16.627 7.662 -16.561 1.00 94.06 133 SER A O 1
ATOM 1090 N N . ILE A 1 134 ? 15.064 6.532 -17.693 1.00 93.50 134 ILE A N 1
ATOM 1091 C CA . ILE A 1 134 ? 13.931 7.017 -16.880 1.00 93.50 134 ILE A CA 1
ATOM 1092 C C . ILE A 1 134 ? 14.140 6.731 -15.387 1.00 93.50 134 ILE A C 1
ATOM 1094 O O . ILE A 1 134 ? 13.874 7.614 -14.557 1.00 93.50 134 ILE A O 1
ATOM 1098 N N . PHE A 1 135 ? 14.649 5.536 -15.078 1.00 94.06 135 PHE A N 1
ATOM 1099 C CA . PHE A 1 135 ? 14.884 5.037 -13.722 1.00 94.06 135 PHE A CA 1
ATOM 1100 C C . PHE A 1 135 ? 16.311 5.267 -13.200 1.00 94.06 135 PHE A C 1
ATOM 1102 O O . PHE A 1 135 ? 16.650 4.784 -12.122 1.00 94.06 135 PHE A O 1
ATOM 1109 N N . ASN A 1 136 ? 17.135 6.041 -13.916 1.00 93.25 136 ASN A N 1
ATOM 1110 C CA . ASN A 1 136 ? 18.530 6.340 -13.565 1.00 93.25 136 ASN A CA 1
ATOM 1111 C C . ASN A 1 136 ? 19.432 5.086 -13.450 1.00 93.25 136 ASN A C 1
ATOM 1113 O O . ASN A 1 136 ? 20.299 5.002 -12.584 1.00 93.25 136 ASN A O 1
ATOM 1117 N N . LEU A 1 137 ? 19.236 4.115 -14.343 1.00 93.81 137 LEU A N 1
ATOM 1118 C CA . LEU A 1 137 ? 19.913 2.812 -14.408 1.00 93.81 137 LEU A CA 1
ATOM 1119 C C . LEU A 1 137 ? 20.845 2.679 -15.614 1.00 93.81 137 LEU A C 1
ATOM 1121 O O . LEU A 1 137 ? 21.269 1.573 -15.936 1.00 93.81 137 LEU A O 1
ATOM 1125 N N . SER A 1 138 ? 21.183 3.775 -16.298 1.00 89.69 138 SER A N 1
ATOM 1126 C CA . SER A 1 138 ? 21.990 3.728 -17.529 1.00 89.69 138 SER A CA 1
ATOM 1127 C C . SER A 1 138 ? 23.351 3.046 -17.342 1.00 89.69 138 SER A C 1
ATOM 1129 O O . SER A 1 138 ? 23.877 2.474 -18.285 1.00 89.69 138 SER A O 1
ATOM 1131 N N . LYS A 1 139 ? 23.909 3.070 -16.123 1.00 90.00 139 LYS A N 1
ATOM 1132 C CA . LYS A 1 139 ? 25.179 2.408 -15.777 1.00 90.00 139 LYS A CA 1
ATOM 1133 C C . LYS A 1 139 ? 25.013 0.998 -15.193 1.00 90.00 139 LYS A C 1
ATOM 1135 O O . LYS A 1 139 ? 26.010 0.363 -14.875 1.00 90.00 139 LYS A O 1
ATOM 1140 N N . ASN A 1 140 ? 23.783 0.520 -15.000 1.00 89.62 140 ASN A N 1
ATOM 1141 C CA . ASN A 1 140 ? 23.530 -0.806 -14.446 1.00 89.62 140 ASN A CA 1
ATOM 1142 C C . ASN A 1 140 ? 23.687 -1.860 -15.556 1.00 89.62 140 ASN A C 1
ATOM 1144 O O . ASN A 1 140 ? 22.931 -1.852 -16.531 1.00 89.62 140 ASN A O 1
ATOM 1148 N N . THR A 1 141 ? 24.680 -2.738 -15.416 1.00 88.69 141 THR A N 1
ATOM 1149 C CA . THR A 1 141 ? 25.004 -3.792 -16.391 1.00 88.69 141 THR A CA 1
ATOM 1150 C C . THR A 1 141 ? 24.253 -5.100 -16.150 1.00 88.69 141 THR A C 1
ATOM 1152 O O . THR A 1 141 ? 24.230 -5.941 -17.038 1.00 88.69 141 THR A O 1
ATOM 1155 N N . GLU A 1 142 ? 23.624 -5.278 -14.986 1.00 92.94 142 GLU A N 1
ATOM 1156 C CA . GLU A 1 142 ? 22.833 -6.475 -14.656 1.00 92.94 142 GLU A CA 1
ATOM 1157 C C . GLU A 1 142 ? 21.460 -6.456 -15.344 1.00 92.94 142 GLU A C 1
ATOM 1159 O O . GLU A 1 142 ? 20.875 -7.500 -15.622 1.00 92.94 142 GLU A O 1
ATOM 1164 N N . ILE A 1 143 ? 20.953 -5.260 -15.655 1.00 94.88 143 ILE A N 1
ATOM 1165 C CA . ILE A 1 143 ? 19.695 -5.073 -16.380 1.00 94.88 143 ILE A CA 1
ATOM 1166 C C . ILE A 1 143 ? 19.974 -5.112 -17.882 1.00 94.88 143 ILE A C 1
ATOM 1168 O O . ILE A 1 143 ? 20.418 -4.116 -18.475 1.00 94.88 143 ILE A O 1
ATOM 1172 N N . THR A 1 144 ? 19.709 -6.278 -18.469 1.00 95.00 144 THR A N 1
ATOM 1173 C CA . THR A 1 144 ? 20.008 -6.628 -19.869 1.00 95.00 144 THR A CA 1
ATOM 1174 C C . THR A 1 144 ? 18.758 -6.865 -20.717 1.00 95.00 144 THR A C 1
ATOM 1176 O O . THR A 1 144 ? 18.844 -6.869 -21.941 1.00 95.00 144 THR A O 1
ATOM 1179 N N . ASP A 1 145 ? 17.588 -6.990 -20.090 1.00 94.81 145 ASP A N 1
ATOM 1180 C CA . ASP A 1 145 ? 16.302 -7.240 -20.743 1.00 94.81 145 ASP A CA 1
ATOM 1181 C C . ASP A 1 145 ? 15.120 -6.680 -19.914 1.00 94.81 145 ASP A C 1
ATOM 1183 O O . ASP A 1 145 ? 15.292 -6.131 -18.820 1.00 94.81 145 ASP A O 1
ATOM 1187 N N . TYR A 1 146 ? 13.888 -6.779 -20.431 1.00 94.38 146 TYR A N 1
ATOM 1188 C CA . TYR A 1 146 ? 12.704 -6.341 -19.679 1.00 94.38 146 TYR A CA 1
ATOM 1189 C C . TYR A 1 146 ? 12.433 -7.174 -18.418 1.00 94.38 146 TYR A C 1
ATOM 1191 O O . TYR A 1 146 ? 12.085 -6.568 -17.403 1.00 94.38 146 TYR A O 1
ATOM 1199 N N . PRO A 1 147 ? 12.570 -8.516 -18.416 1.00 95.75 147 PRO A N 1
ATOM 1200 C CA . PRO A 1 147 ? 12.434 -9.305 -17.193 1.00 95.75 147 PRO A CA 1
ATOM 1201 C C . PRO A 1 147 ? 13.347 -8.837 -16.050 1.00 95.75 147 PRO A C 1
ATOM 1203 O O . PRO A 1 147 ? 12.861 -8.617 -14.937 1.00 95.75 147 PRO A O 1
ATOM 1206 N N . SER A 1 148 ? 14.635 -8.605 -16.311 1.00 96.31 148 SER A N 1
ATOM 1207 C CA . SER A 1 148 ? 15.593 -8.092 -15.320 1.00 96.31 148 SER A CA 1
ATOM 1208 C C . SER A 1 148 ? 15.244 -6.672 -14.861 1.00 96.31 148 SER A C 1
ATOM 1210 O O . SER A 1 148 ? 15.298 -6.396 -13.659 1.00 96.31 148 SER A O 1
ATOM 1212 N N . LEU A 1 149 ? 14.778 -5.794 -15.760 1.00 95.75 149 LEU A N 1
ATOM 1213 C CA . LEU A 1 149 ? 14.253 -4.471 -15.391 1.00 95.75 149 LEU A CA 1
ATOM 1214 C C . LEU A 1 149 ? 13.039 -4.582 -14.460 1.00 95.75 149 LEU A C 1
ATOM 1216 O O . LEU A 1 149 ? 13.010 -3.945 -13.407 1.00 95.75 149 LEU A O 1
ATOM 1220 N N . LYS A 1 150 ? 12.033 -5.384 -14.825 1.00 95.75 150 LYS A N 1
ATOM 1221 C CA . LYS A 1 150 ? 10.820 -5.569 -14.014 1.00 95.75 150 LYS A CA 1
ATOM 1222 C C . LYS A 1 150 ? 11.157 -6.161 -12.651 1.00 95.75 150 LYS A C 1
ATOM 1224 O O . LYS A 1 150 ? 10.635 -5.689 -11.643 1.00 95.75 150 LYS A O 1
ATOM 1229 N N . ASN A 1 151 ? 12.071 -7.127 -12.599 1.00 96.06 151 ASN A N 1
ATOM 1230 C CA . ASN A 1 151 ? 12.559 -7.685 -11.342 1.00 96.06 151 ASN A CA 1
ATOM 1231 C C . ASN A 1 151 ? 13.252 -6.623 -10.472 1.00 96.06 151 ASN A C 1
ATOM 1233 O O . ASN A 1 151 ? 12.996 -6.543 -9.269 1.00 96.06 151 ASN A O 1
ATOM 1237 N N . TRP A 1 152 ? 14.079 -5.759 -11.068 1.00 95.81 152 TRP A N 1
ATOM 1238 C CA . TRP A 1 152 ? 14.693 -4.641 -10.350 1.00 95.81 152 TRP A CA 1
ATOM 1239 C C . TRP A 1 152 ? 13.640 -3.667 -9.808 1.00 95.81 152 TRP A C 1
ATOM 1241 O O . TRP A 1 152 ? 13.696 -3.293 -8.636 1.00 95.81 152 TRP A O 1
ATOM 1251 N N . LEU A 1 153 ? 12.639 -3.291 -10.612 1.00 95.44 153 LEU A N 1
ATOM 1252 C CA . LEU A 1 153 ? 11.537 -2.429 -10.169 1.00 95.44 153 LEU A CA 1
ATOM 1253 C C . LEU A 1 153 ? 10.762 -3.071 -9.014 1.00 95.44 153 LEU A C 1
ATOM 1255 O O . LEU A 1 153 ? 10.494 -2.416 -8.004 1.00 95.44 153 LEU A O 1
ATOM 1259 N N . GLN A 1 154 ? 10.459 -4.362 -9.124 1.00 94.62 154 GLN A N 1
ATOM 1260 C CA . GLN A 1 154 ? 9.731 -5.102 -8.104 1.00 94.62 154 GLN A CA 1
ATOM 1261 C C . GLN A 1 154 ? 10.500 -5.150 -6.778 1.00 94.62 154 GLN A C 1
ATOM 1263 O O . GLN A 1 154 ? 9.938 -4.839 -5.727 1.00 94.62 154 GLN A O 1
ATOM 1268 N N . THR A 1 155 ? 11.785 -5.505 -6.807 1.00 92.50 155 THR A N 1
ATOM 1269 C CA . THR A 1 155 ? 12.586 -5.730 -5.592 1.00 92.50 155 THR A CA 1
ATOM 1270 C C . THR A 1 155 ? 13.096 -4.436 -4.961 1.00 92.50 155 THR A C 1
ATOM 1272 O O . THR A 1 155 ? 13.103 -4.314 -3.736 1.00 92.50 155 THR A O 1
ATOM 1275 N N . THR A 1 156 ? 13.472 -3.440 -5.766 1.00 91.38 156 THR A N 1
ATOM 1276 C CA . THR A 1 156 ? 14.105 -2.205 -5.268 1.00 91.38 156 THR A CA 1
ATOM 1277 C C . THR A 1 156 ? 13.149 -1.029 -5.126 1.00 91.38 156 THR A C 1
ATOM 1279 O O . THR A 1 156 ? 13.457 -0.090 -4.392 1.00 91.38 156 THR A O 1
ATOM 1282 N N . GLN A 1 157 ? 11.998 -1.051 -5.809 1.00 92.06 157 GLN A N 1
ATOM 1283 C CA . GLN A 1 157 ? 11.011 0.026 -5.725 1.00 92.06 157 GLN A CA 1
ATOM 1284 C C . GLN A 1 157 ? 9.722 -0.436 -5.045 1.00 92.06 157 GLN A C 1
ATOM 1286 O O . GLN A 1 157 ? 9.342 0.129 -4.017 1.00 92.06 157 GLN A O 1
ATOM 1291 N N . VAL A 1 158 ? 9.066 -1.472 -5.576 1.00 90.50 158 VAL A N 1
ATOM 1292 C CA . VAL A 1 158 ? 7.732 -1.898 -5.118 1.00 90.50 158 VAL A CA 1
ATOM 1293 C C . VAL A 1 158 ? 7.790 -2.520 -3.721 1.00 90.50 158 VAL A C 1
ATOM 1295 O O . VAL A 1 158 ? 7.105 -2.045 -2.813 1.00 90.50 158 VAL A O 1
ATOM 1298 N N . ALA A 1 159 ? 8.636 -3.536 -3.521 1.00 86.31 159 ALA A N 1
ATOM 1299 C CA . ALA A 1 159 ? 8.722 -4.300 -2.272 1.00 86.31 159 ALA A CA 1
ATOM 1300 C C . ALA A 1 159 ? 9.099 -3.433 -1.059 1.00 86.31 159 ALA A C 1
ATOM 1302 O O . ALA A 1 159 ? 8.625 -3.662 0.052 1.00 86.31 159 ALA A O 1
ATOM 1303 N N . VAL A 1 160 ? 9.904 -2.391 -1.278 1.00 83.62 160 VAL A N 1
ATOM 1304 C CA . VAL A 1 160 ? 10.333 -1.456 -0.227 1.00 83.62 160 VAL A CA 1
ATOM 1305 C C . VAL A 1 160 ? 9.447 -0.211 -0.119 1.00 83.62 160 VAL A C 1
ATOM 1307 O O . VAL A 1 160 ? 9.716 0.655 0.714 1.00 83.62 160 VAL A O 1
ATOM 1310 N N . SER A 1 161 ? 8.381 -0.108 -0.926 1.00 85.12 161 SER A N 1
ATOM 1311 C CA . SER A 1 161 ? 7.485 1.060 -0.969 1.00 85.12 161 SER A CA 1
ATOM 1312 C C . SER A 1 161 ? 8.224 2.382 -1.253 1.00 85.12 161 SER A C 1
ATOM 1314 O O . SER A 1 161 ? 7.983 3.407 -0.606 1.00 85.12 161 SER A O 1
ATOM 1316 N N . SER A 1 162 ? 9.165 2.350 -2.202 1.00 84.00 162 SER A N 1
ATOM 1317 C CA . SER A 1 162 ? 9.992 3.493 -2.608 1.00 84.00 162 SER A CA 1
ATOM 1318 C C . SER A 1 162 ? 9.167 4.564 -3.318 1.00 84.00 162 SER A C 1
ATOM 1320 O O . SER A 1 162 ? 8.454 4.287 -4.281 1.00 84.00 162 SER A O 1
ATOM 1322 N N . LYS A 1 163 ? 9.328 5.823 -2.894 1.00 85.00 163 LYS A N 1
ATOM 1323 C CA . LYS A 1 163 ? 8.624 6.976 -3.488 1.00 85.00 163 LYS A CA 1
ATOM 1324 C C . LYS A 1 163 ? 9.350 7.603 -4.681 1.00 85.00 163 LYS A C 1
ATOM 1326 O O . LYS A 1 163 ? 8.842 8.569 -5.252 1.00 85.00 163 LYS A O 1
ATOM 1331 N N . SER A 1 164 ? 10.539 7.105 -5.027 1.00 88.81 164 SER A N 1
ATOM 1332 C CA . SER A 1 164 ? 11.430 7.738 -6.010 1.00 88.81 164 SER A CA 1
ATOM 1333 C C . SER A 1 164 ? 10.769 7.871 -7.380 1.00 88.81 164 SER A C 1
ATOM 1335 O O . SER A 1 164 ? 10.749 8.955 -7.965 1.00 88.81 164 SER A O 1
ATOM 1337 N N . PHE A 1 165 ? 10.161 6.784 -7.857 1.00 91.62 165 PHE A N 1
ATOM 1338 C CA . PHE A 1 165 ? 9.530 6.727 -9.179 1.00 91.62 165 PHE A CA 1
ATOM 1339 C C . PHE A 1 165 ? 8.036 6.447 -9.121 1.00 91.62 165 PHE A C 1
ATOM 1341 O O . PHE A 1 165 ? 7.308 6.826 -10.042 1.00 91.62 165 PHE A O 1
ATOM 1348 N N . PHE A 1 166 ? 7.579 5.815 -8.043 1.00 92.25 166 PHE A N 1
ATOM 1349 C CA . PHE A 1 166 ? 6.230 5.293 -7.932 1.00 92.25 166 PHE A CA 1
ATOM 1350 C C . PHE A 1 166 ? 5.495 5.857 -6.725 1.00 92.25 166 PHE A C 1
ATOM 1352 O O . PHE A 1 166 ? 6.069 6.459 -5.815 1.00 92.25 166 PHE A O 1
ATOM 1359 N N . SER A 1 167 ? 4.187 5.671 -6.741 1.00 87.50 167 SER A N 1
ATOM 1360 C CA . SER A 1 167 ? 3.275 6.024 -5.668 1.00 87.50 167 SER A CA 1
ATOM 1361 C C . SER A 1 167 ? 2.185 4.962 -5.557 1.00 87.50 167 SER A C 1
ATOM 1363 O O . SER A 1 167 ? 1.872 4.308 -6.555 1.00 87.50 167 SER A O 1
ATOM 1365 N N . PRO A 1 168 ? 1.589 4.776 -4.373 1.00 86.12 168 PRO A N 1
ATOM 1366 C CA . PRO A 1 168 ? 0.371 4.012 -4.257 1.00 86.12 168 PRO A CA 1
ATOM 1367 C C . PRO A 1 168 ? -0.791 4.925 -4.654 1.00 86.12 168 PRO A C 1
ATOM 1369 O O . PRO A 1 168 ? -0.808 6.121 -4.340 1.00 86.12 168 PRO A O 1
ATOM 1372 N N . VAL A 1 169 ? -1.801 4.367 -5.314 1.00 86.00 169 VAL A N 1
ATOM 1373 C CA . VAL A 1 169 ? -3.032 5.118 -5.601 1.00 86.00 169 VAL A CA 1
ATOM 1374 C C . VAL A 1 169 ? -3.841 5.356 -4.321 1.00 86.00 169 VAL A C 1
ATOM 1376 O O . VAL A 1 169 ? -4.602 6.325 -4.242 1.00 86.00 169 VAL A O 1
ATOM 1379 N N . VAL A 1 170 ? -3.642 4.519 -3.298 1.00 89.75 170 VAL A N 1
ATOM 1380 C CA . VAL A 1 170 ? -4.265 4.656 -1.980 1.00 89.75 170 VAL A CA 1
ATOM 1381 C C . VAL A 1 170 ? -3.198 4.913 -0.922 1.00 89.75 170 VAL A C 1
ATOM 1383 O O . VAL A 1 170 ? -2.300 4.111 -0.686 1.00 89.75 170 VAL A O 1
ATOM 1386 N N . MET A 1 171 ? -3.284 6.070 -0.272 1.00 86.88 171 MET A N 1
ATOM 1387 C CA . MET A 1 171 ? -2.286 6.496 0.707 1.00 86.88 171 MET A CA 1
ATOM 1388 C C . MET A 1 171 ? -2.524 5.840 2.072 1.00 86.88 171 MET A C 1
ATOM 1390 O O . MET A 1 171 ? -3.665 5.695 2.504 1.00 86.88 171 MET A O 1
ATOM 1394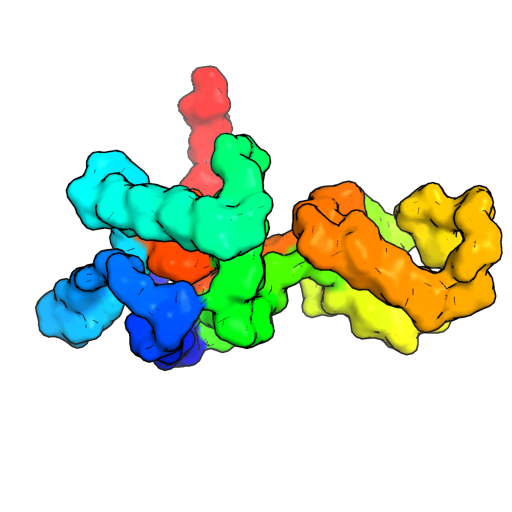 N N . SER A 1 172 ? -1.443 5.525 2.788 1.00 90.31 172 SER A N 1
ATOM 1395 C CA . SER A 1 172 ? -1.515 5.047 4.175 1.00 90.31 172 SER A CA 1
ATOM 1396 C C . SER A 1 172 ? -2.128 6.099 5.107 1.00 90.31 172 SER A C 1
ATOM 1398 O O . SER A 1 172 ? -1.829 7.289 5.005 1.00 90.31 172 SER A O 1
ATOM 1400 N N . ASN A 1 173 ? -2.947 5.635 6.045 1.00 92.56 173 ASN A N 1
ATOM 1401 C CA . ASN A 1 173 ? -3.626 6.407 7.083 1.00 92.56 173 ASN A CA 1
ATOM 1402 C C . ASN A 1 173 ? -3.759 5.610 8.402 1.00 92.56 173 ASN A C 1
ATOM 1404 O O . ASN A 1 173 ? -4.625 5.896 9.219 1.00 92.56 173 ASN A O 1
ATOM 1408 N N . ALA A 1 174 ? -2.932 4.584 8.619 1.00 92.81 174 ALA A N 1
ATOM 1409 C CA . ALA A 1 174 ? -2.836 3.955 9.934 1.00 92.81 174 ALA A CA 1
ATOM 1410 C C . ALA A 1 174 ? -2.276 4.947 10.986 1.00 92.81 174 ALA A C 1
ATOM 1412 O O . ALA A 1 174 ? -1.442 5.794 10.643 1.00 92.81 174 ALA A O 1
ATOM 1413 N N . PRO A 1 175 ? -2.711 4.850 12.257 1.00 94.12 175 PRO A N 1
ATOM 1414 C CA . PRO A 1 175 ? -3.637 3.845 12.796 1.00 94.12 175 PRO A CA 1
ATOM 1415 C C . PRO A 1 175 ? -5.126 4.213 12.656 1.00 94.12 175 PRO A C 1
ATOM 1417 O O . PRO A 1 175 ? -5.982 3.425 13.058 1.00 94.12 175 PRO A O 1
ATOM 1420 N N . ASP A 1 176 ? -5.440 5.394 12.117 1.00 94.75 176 ASP A N 1
ATOM 1421 C CA . ASP A 1 176 ? -6.795 5.947 12.135 1.00 94.75 176 ASP A CA 1
ATOM 1422 C C . ASP A 1 176 ? -7.791 5.054 11.386 1.00 94.75 176 ASP A C 1
ATOM 1424 O O . ASP A 1 176 ? -8.877 4.751 11.888 1.00 94.75 176 ASP A O 1
ATOM 1428 N N . ARG A 1 177 ? -7.429 4.598 10.185 1.00 95.69 177 ARG A N 1
ATOM 1429 C CA . ARG A 1 177 ? -8.271 3.706 9.373 1.00 95.69 177 ARG A CA 1
ATOM 1430 C C . ARG A 1 177 ? -7.938 2.245 9.628 1.00 95.69 177 ARG A C 1
ATOM 1432 O O . ARG A 1 177 ? -6.769 1.893 9.749 1.00 95.69 177 ARG A O 1
ATOM 1439 N N . PHE A 1 178 ? -8.978 1.412 9.699 1.00 97.38 178 PHE A N 1
ATOM 1440 C CA . PHE A 1 178 ? -8.872 0.014 10.127 1.00 97.38 178 PHE A CA 1
ATOM 1441 C C . PHE A 1 178 ? -7.874 -0.799 9.290 1.00 97.38 178 PHE A C 1
ATOM 1443 O O . PHE A 1 178 ? -6.992 -1.443 9.843 1.00 97.38 178 PHE A O 1
ATOM 1450 N N . ASP A 1 179 ? -7.955 -0.716 7.964 1.00 97.31 179 ASP A N 1
ATOM 1451 C CA . ASP A 1 179 ? -7.028 -1.397 7.050 1.00 97.31 179 ASP A CA 1
ATOM 1452 C C . ASP A 1 179 ? -5.676 -0.688 6.891 1.00 97.31 179 ASP A C 1
ATOM 1454 O O . ASP A 1 179 ? -4.756 -1.227 6.275 1.00 97.31 179 ASP A O 1
ATOM 1458 N N . GLY A 1 180 ? -5.559 0.517 7.447 1.00 96.06 180 GLY A N 1
ATOM 1459 C CA . GLY A 1 180 ? -4.384 1.365 7.373 1.00 96.06 180 GLY A CA 1
ATOM 1460 C C . GLY A 1 180 ? -4.312 2.265 6.144 1.00 96.06 180 GLY A C 1
ATOM 1461 O O . GLY A 1 180 ? -3.277 2.904 5.958 1.00 96.06 180 GLY A O 1
ATOM 1462 N N . PHE A 1 181 ? -5.373 2.392 5.340 1.00 95.94 181 PHE A N 1
ATOM 1463 C CA . PHE A 1 181 ? -5.381 3.185 4.105 1.00 95.94 181 PHE A CA 1
ATOM 1464 C C . PHE A 1 181 ? -6.538 4.179 4.055 1.00 95.94 181 PHE A C 1
ATOM 1466 O O . PHE A 1 181 ? -7.598 3.944 4.623 1.00 95.94 181 PHE A O 1
ATOM 1473 N N . HIS A 1 182 ? -6.345 5.316 3.379 1.00 93.69 182 HIS A N 1
ATOM 1474 C CA . HIS A 1 182 ? -7.429 6.249 3.061 1.00 93.69 182 HIS A CA 1
ATOM 1475 C C . HIS A 1 182 ? -8.572 5.523 2.337 1.00 93.69 182 HIS A C 1
ATOM 1477 O O . HIS A 1 182 ? -8.304 4.771 1.417 1.00 93.69 182 HIS A O 1
ATOM 1483 N N . SER A 1 183 ? -9.829 5.778 2.725 1.00 93.06 183 SER A N 1
ATOM 1484 C CA . SER A 1 183 ? -11.002 5.118 2.121 1.00 93.06 183 SER A CA 1
ATOM 1485 C C . SER A 1 183 ? -11.163 5.391 0.632 1.00 93.06 183 SER A C 1
ATOM 1487 O O . SER A 1 183 ? -11.779 4.606 -0.072 1.00 93.06 183 SER A O 1
ATOM 1489 N N . ASP A 1 184 ? -10.713 6.544 0.157 1.00 90.12 184 ASP A N 1
ATOM 1490 C CA . ASP A 1 184 ? -10.781 6.931 -1.238 1.00 90.12 184 ASP A CA 1
ATOM 1491 C C . ASP A 1 184 ? -9.375 7.037 -1.830 1.00 90.12 184 ASP A C 1
ATOM 1493 O O . ASP A 1 184 ? -8.484 7.710 -1.305 1.00 90.12 184 ASP A O 1
ATOM 1497 N N . GLY A 1 185 ? -9.180 6.358 -2.960 1.00 88.44 185 GLY A N 1
ATOM 1498 C CA . GLY A 1 185 ? -7.954 6.462 -3.740 1.00 88.44 185 GLY A CA 1
ATOM 1499 C C . GLY A 1 185 ? -7.934 7.704 -4.628 1.00 88.44 185 GLY A C 1
ATOM 1500 O O . GLY A 1 185 ? -8.932 8.419 -4.774 1.00 88.44 185 GLY A O 1
ATOM 1501 N N . ASN A 1 186 ? -6.802 7.943 -5.290 1.00 82.94 186 ASN A N 1
ATOM 1502 C CA . ASN A 1 186 ? -6.612 9.094 -6.182 1.00 82.94 186 ASN A CA 1
ATOM 1503 C C . ASN A 1 186 ? -7.653 9.191 -7.315 1.00 82.94 186 ASN A C 1
ATOM 1505 O O . ASN A 1 186 ? -7.889 10.289 -7.810 1.00 82.94 186 ASN A O 1
ATOM 1509 N N . CYS A 1 187 ? -8.328 8.091 -7.673 1.00 84.81 187 CYS A N 1
ATOM 1510 C CA . CYS A 1 187 ? -9.434 8.085 -8.637 1.00 84.81 187 CYS A CA 1
ATOM 1511 C C . CYS A 1 187 ? -10.610 8.999 -8.239 1.00 84.81 187 CYS A C 1
ATOM 1513 O O . CYS A 1 187 ? -11.348 9.469 -9.104 1.00 84.81 187 CYS A O 1
ATOM 1515 N N . CYS A 1 188 ? -10.806 9.242 -6.939 1.00 86.25 188 CYS A N 1
ATOM 1516 C CA . CYS A 1 188 ? -11.898 10.075 -6.428 1.00 86.25 188 CYS A CA 1
ATOM 1517 C C . CYS A 1 188 ? -11.426 11.165 -5.468 1.00 86.25 188 CYS A C 1
ATOM 1519 O O . CYS A 1 188 ? -12.081 12.203 -5.385 1.00 86.25 188 CYS A O 1
ATOM 1521 N N . ARG A 1 189 ? -10.277 10.975 -4.807 1.00 76.94 189 ARG A N 1
ATOM 1522 C CA . ARG A 1 189 ? -9.780 11.845 -3.736 1.00 76.94 189 ARG A CA 1
ATOM 1523 C C . ARG A 1 189 ? -9.712 13.323 -4.113 1.00 76.94 189 ARG A C 1
ATOM 1525 O O . ARG A 1 189 ? -10.063 14.174 -3.303 1.00 76.94 189 ARG A O 1
ATOM 1532 N N . SER A 1 190 ? -9.294 13.651 -5.336 1.00 71.88 190 SER A N 1
ATOM 1533 C CA . SER A 1 190 ? -9.221 15.045 -5.807 1.00 71.88 190 SER A CA 1
ATOM 1534 C C . SER A 1 190 ? -10.585 15.747 -5.858 1.00 71.88 190 SER A C 1
ATOM 1536 O O . SER A 1 190 ? -10.642 16.972 -5.774 1.00 71.88 190 SER A O 1
ATOM 1538 N N . LYS A 1 191 ? -11.676 14.981 -5.966 1.00 71.56 191 LYS A N 1
ATOM 1539 C CA . LYS A 1 191 ? -13.063 15.466 -6.024 1.00 71.56 191 LYS A CA 1
ATOM 1540 C C . LYS A 1 191 ? -13.759 15.400 -4.658 1.00 71.56 191 LYS A C 1
ATOM 1542 O O . LYS A 1 191 ? -14.617 16.231 -4.365 1.00 71.56 191 LYS A O 1
ATOM 1547 N N . SER A 1 192 ? -13.410 14.418 -3.825 1.00 69.75 192 SER A N 1
ATOM 1548 C CA . SER A 1 192 ? -14.048 14.142 -2.528 1.00 69.75 192 SER A CA 1
ATOM 1549 C C . SER A 1 192 ? -13.351 14.792 -1.325 1.00 69.75 192 SER A C 1
ATOM 1551 O O . SER A 1 192 ? -14.003 15.002 -0.298 1.00 69.75 192 SER A O 1
ATOM 1553 N N . ASP A 1 193 ? -12.056 15.117 -1.396 1.00 61.56 193 ASP A N 1
ATOM 1554 C CA . ASP A 1 193 ? -11.265 15.678 -0.286 1.00 61.56 193 ASP A CA 1
ATOM 1555 C C . ASP A 1 193 ? -11.199 17.219 -0.331 1.00 61.56 193 ASP A C 1
ATOM 1557 O O . ASP A 1 193 ? -10.177 17.831 -0.648 1.00 61.56 193 ASP A O 1
ATOM 1561 N N . LYS A 1 194 ? -12.320 17.868 0.015 1.00 60.25 194 LYS A N 1
ATOM 1562 C CA . LYS A 1 194 ? -12.456 19.340 0.045 1.00 60.25 194 LYS A CA 1
ATOM 1563 C C . LYS A 1 194 ? -11.577 20.034 1.104 1.00 60.25 194 LYS A C 1
ATOM 1565 O O . LYS A 1 194 ? -11.343 21.241 1.023 1.00 60.25 194 LYS A O 1
ATOM 1570 N N . GLY A 1 195 ? -11.044 19.295 2.082 1.00 52.19 195 GLY A N 1
ATOM 1571 C CA . GLY A 1 195 ? -10.106 19.823 3.084 1.00 52.19 195 GLY A CA 1
ATOM 1572 C C . GLY A 1 195 ? -8.772 20.278 2.479 1.00 52.19 195 GLY A C 1
ATOM 1573 O O . GLY A 1 195 ? -8.081 21.106 3.063 1.00 52.19 195 GLY A O 1
ATOM 1574 N N . ARG A 1 196 ? -8.447 19.796 1.270 1.00 48.28 196 ARG A N 1
ATOM 1575 C CA . ARG A 1 196 ? -7.275 20.198 0.480 1.00 48.28 196 ARG A CA 1
ATOM 1576 C C . ARG A 1 196 ? -7.593 21.153 -0.669 1.00 48.28 196 ARG A C 1
ATOM 1578 O O . ARG A 1 196 ? -6.751 21.333 -1.550 1.00 48.28 196 ARG A O 1
ATOM 1585 N N . HIS A 1 197 ? -8.763 21.800 -0.688 1.00 48.97 197 HIS A N 1
ATOM 1586 C CA . HIS A 1 197 ? -8.916 22.961 -1.565 1.00 48.97 197 HIS A CA 1
ATOM 1587 C C . HIS A 1 197 ? -7.800 23.962 -1.248 1.00 48.97 197 HIS A C 1
ATOM 1589 O O . HIS A 1 197 ? -7.485 24.195 -0.081 1.00 48.97 197 HIS A O 1
ATOM 1595 N N . LYS A 1 198 ? -7.182 24.534 -2.291 1.00 48.59 198 LYS A N 1
ATOM 1596 C CA . LYS A 1 198 ? -6.072 25.499 -2.173 1.00 48.59 198 LYS A CA 1
ATOM 1597 C C . LYS A 1 198 ? -6.345 26.591 -1.124 1.00 48.59 198 LYS A C 1
ATOM 1599 O O . LYS A 1 198 ? -5.420 27.002 -0.436 1.00 48.59 198 LYS A O 1
ATOM 1604 N N . SER A 1 199 ? -7.608 26.994 -0.974 1.00 50.88 199 SER A N 1
ATOM 1605 C CA . SER A 1 199 ? -8.085 27.958 0.024 1.00 50.88 199 SER A CA 1
ATOM 1606 C C . SER A 1 199 ? -7.924 27.501 1.483 1.00 50.88 199 SER A C 1
ATOM 1608 O O . SER A 1 199 ? -7.680 28.328 2.353 1.00 50.88 199 SER A O 1
ATOM 1610 N N . ASN A 1 200 ? -8.019 26.199 1.769 1.00 42.94 200 ASN A N 1
ATOM 1611 C CA . ASN A 1 200 ? -7.921 25.636 3.121 1.00 42.94 200 ASN A CA 1
ATOM 1612 C C . ASN A 1 200 ? -6.475 25.290 3.515 1.00 42.94 200 ASN A C 1
ATOM 1614 O O . ASN A 1 200 ? -6.124 25.353 4.690 1.00 42.94 200 ASN A O 1
ATOM 1618 N N . LEU A 1 201 ? -5.611 24.992 2.537 1.00 46.38 201 LEU A N 1
ATOM 1619 C CA . LEU A 1 201 ? -4.182 24.726 2.761 1.00 46.38 201 LEU A CA 1
ATOM 1620 C C . LEU A 1 201 ? -3.374 25.989 3.113 1.00 46.38 201 LEU A C 1
ATOM 1622 O O . LEU A 1 201 ? -2.281 25.872 3.657 1.00 46.38 201 LEU A O 1
ATOM 1626 N N . GLN A 1 202 ? -3.904 27.188 2.848 1.00 43.19 202 GLN A N 1
ATOM 1627 C CA . GLN A 1 202 ? -3.280 28.458 3.248 1.00 43.19 202 GLN A CA 1
ATOM 1628 C C . GLN A 1 202 ? -3.340 28.731 4.759 1.00 43.19 202 GLN A C 1
ATOM 1630 O O . GLN A 1 202 ? -2.581 29.568 5.237 1.00 43.19 202 GLN A O 1
ATOM 1635 N N . ARG A 1 203 ? -4.202 28.036 5.515 1.00 41.62 203 ARG A N 1
ATOM 1636 C CA . ARG A 1 203 ? -4.358 28.237 6.969 1.00 41.62 203 ARG A CA 1
ATOM 1637 C C . ARG A 1 203 ? -3.371 27.438 7.827 1.00 41.62 203 ARG A C 1
ATOM 1639 O O . ARG A 1 203 ? -3.381 27.586 9.041 1.00 41.62 203 ARG A O 1
ATOM 1646 N N . TYR A 1 204 ? -2.526 26.617 7.205 1.00 35.38 204 TYR A N 1
ATOM 1647 C CA . TYR A 1 204 ? -1.400 25.947 7.855 1.00 35.38 204 TYR A CA 1
ATOM 1648 C C . TYR A 1 204 ? -0.097 26.638 7.436 1.00 35.38 204 TYR A C 1
ATOM 1650 O O . TYR A 1 204 ? 0.661 26.116 6.615 1.00 35.38 204 TYR A O 1
ATOM 1658 N N . ARG A 1 205 ? 0.120 27.849 7.946 1.00 34.31 205 ARG A N 1
ATOM 1659 C CA . ARG A 1 205 ? 1.413 28.535 7.955 1.00 34.31 205 ARG A CA 1
ATOM 1660 C C . ARG A 1 205 ? 1.669 29.063 9.351 1.00 34.31 205 ARG A C 1
ATOM 1662 O O . ARG A 1 205 ? 0.682 29.525 9.962 1.00 34.31 205 ARG A O 1
#